Protein AF-A0A9X6WHK9-F1 (afdb_monomer)

Solvent-accessible surface area (backbone atoms only — not comparable to full-atom values): 9743 Å² total; per-residue (Å²): 131,85,83,79,56,50,77,49,60,66,38,59,29,36,37,45,90,93,42,80,45,78,34,55,33,37,42,35,34,72,61,50,23,39,39,30,20,45,96,88,40,83,74,48,74,48,83,38,45,28,77,47,80,41,84,44,79,76,55,96,83,41,46,27,40,38,40,43,41,81,56,92,85,54,61,39,36,30,39,38,50,74,78,74,65,45,89,60,60,63,71,42,54,28,28,43,56,89,70,52,51,45,56,54,47,17,53,32,35,32,75,41,71,75,50,30,60,53,56,48,66,74,38,51,87,82,52,45,27,37,25,72,39,54,50,90,27,40,37,31,34,32,36,45,99,90,47,73,49,78,43,53,36,80,48,44,40,40,64,67,55,32,48,49,53,3,46,52,50,30,56,51,52,62,60,74,77,107

Sequence (178 aa):
MKQTYWEITDFTHGECDGGYIYADACKIYAGVGAMFYQNGNLIQFVEAKIESVNLIDLGNDRYHYYLKTSNSSNSIYLKKCEEVTKEIKKGVNVILRDEDVAWKLTAACSEVDDLFERFYKEIESDHMWTVLENIESRILHIEKNGIRKYIKCTDAMTVEEIQGHGRELRLRKEKNNK

Radius of gyration: 22.13 Å; Cα contacts (8 Å, |Δi|>4): 341; chains: 1; bounding box: 42×51×52 Å

Organism: Bacillus thuringiensis (NCBI:txid1428)

Mean predicted aligned error: 11.77 Å

pLDDT: mean 84.41, std 10.13, range [41.78, 96.56]

Nearest PDB structures (foldseek):
  3gyp-assembly1_A  TM=3.213E-01  e=5.889E-02  Saccharomyces cerevisiae
  6thl-assembly1_A  TM=4.737E-01  e=1.017E+00  Saccharomyces cerevisiae
  2dnu-assembly1_A  TM=7.848E-01  e=4.738E+00  Homo sapiens
  7ea3-assembly1_N  TM=3.801E-01  e=2.259E+00  Saccharomyces cerevisiae S288C
  3pr6-assembly1_A  TM=3.117E-01  e=5.621E+00  Saccharomyces cerevisiae

Secondary structure (DSSP, 8-state):
-----EEE-SEEEEEETTEEE--SEEEEETTTEEEEEETTEEEEEEE--EEEEEEEE-STT-EEEEEEESSTT--EEEEEPP-----PPTT-EEEEGGGSHHHHHHHHHHH-HHHHHHHHHHHHHHHEEEEEEEETTTEEEEEETTEEEEEEGGGEEEHHHHHHHHHHHHHHHHHHT-

Foldseek 3Di:
DPQDWDKDQQFQWKDKPNDTGGARIWTGGAQFFIFGHHPRDTPDTDGFNFHDWDWDDPDPQWIWTWGDGPDPRIIMITTGHRQDFADDDAFFKKFFVVVCLLVVLLQLLQPDPVSNVVSCVVCVLPGIWGFHDQDPSFWTFTDHPNDTDIDGPVRIDGPVVSNVSSNVNNVVVVVVVD

Structure (mmCIF, N/CA/C/O backbone):
data_AF-A0A9X6WHK9-F1
#
_entry.id   AF-A0A9X6WHK9-F1
#
loop_
_atom_site.group_PDB
_atom_site.id
_atom_site.type_symbol
_atom_site.label_atom_id
_atom_site.label_alt_id
_atom_site.label_comp_id
_atom_site.label_asym_id
_atom_site.label_entity_id
_atom_site.label_seq_id
_atom_site.pdbx_PDB_ins_code
_atom_site.Cartn_x
_atom_site.Cartn_y
_atom_site.Cartn_z
_atom_site.occupancy
_atom_site.B_iso_or_equiv
_atom_site.auth_seq_id
_atom_site.auth_comp_id
_atom_site.auth_asym_id
_atom_site.auth_atom_id
_atom_site.pdbx_PDB_model_num
ATOM 1 N N . MET A 1 1 ? 1.695 -21.649 -30.478 1.00 41.78 1 MET A N 1
ATOM 2 C CA . MET A 1 1 ? 2.756 -21.306 -29.503 1.00 41.78 1 MET A CA 1
ATOM 3 C C . MET A 1 1 ? 2.155 -20.352 -28.484 1.00 41.78 1 MET A C 1
ATOM 5 O O . MET A 1 1 ? 1.537 -19.387 -28.911 1.00 41.78 1 MET A O 1
ATOM 9 N N . LYS A 1 2 ? 2.255 -20.626 -27.176 1.00 48.31 2 LYS A N 1
ATOM 10 C CA . LYS A 1 2 ? 1.868 -19.639 -26.153 1.00 48.31 2 LYS A CA 1
ATOM 11 C C . LYS A 1 2 ? 2.871 -18.490 -26.248 1.00 48.31 2 LYS A C 1
ATOM 13 O O . LYS A 1 2 ? 4.055 -18.732 -26.048 1.00 48.31 2 LYS A O 1
ATOM 18 N N . GLN A 1 3 ? 2.427 -17.290 -26.612 1.00 52.78 3 GLN A N 1
ATOM 19 C CA . GLN A 1 3 ? 3.275 -16.107 -26.489 1.00 52.78 3 GLN A CA 1
ATOM 20 C C . GLN A 1 3 ? 3.555 -15.899 -25.001 1.00 52.78 3 GLN A C 1
ATOM 22 O O . GLN A 1 3 ? 2.669 -15.525 -24.239 1.00 52.78 3 GLN A O 1
ATOM 27 N N . THR A 1 4 ? 4.773 -16.220 -24.579 1.00 75.25 4 THR A N 1
ATOM 28 C CA . THR A 1 4 ? 5.306 -15.847 -23.271 1.00 75.25 4 THR A CA 1
ATOM 29 C C . THR A 1 4 ? 5.702 -14.383 -23.344 1.00 75.25 4 THR A C 1
ATOM 31 O O . THR A 1 4 ? 6.711 -14.040 -23.955 1.00 75.25 4 THR A O 1
ATOM 34 N N . TYR A 1 5 ? 4.863 -13.531 -22.769 1.00 86.50 5 TYR A N 1
ATOM 35 C CA . TYR A 1 5 ? 5.159 -12.128 -22.521 1.00 86.50 5 TYR A CA 1
ATOM 36 C C . TYR A 1 5 ? 5.350 -11.929 -21.012 1.00 86.50 5 TYR A C 1
ATOM 38 O O . TYR A 1 5 ? 4.819 -12.708 -20.216 1.00 86.50 5 TYR A O 1
ATOM 46 N N . TRP A 1 6 ? 6.106 -10.906 -20.614 1.00 90.69 6 TRP A N 1
ATOM 47 C CA . TRP A 1 6 ? 6.111 -10.446 -19.222 1.00 90.69 6 TRP A CA 1
ATOM 48 C C . TRP A 1 6 ? 4.992 -9.428 -19.030 1.00 90.69 6 TRP A C 1
ATOM 50 O O . TRP A 1 6 ? 4.817 -8.546 -19.868 1.00 90.69 6 TRP A O 1
ATOM 60 N N . GLU A 1 7 ? 4.239 -9.549 -17.941 1.00 91.56 7 GLU A N 1
ATOM 61 C CA . GLU A 1 7 ? 3.187 -8.605 -17.564 1.00 91.56 7 GLU A CA 1
ATOM 62 C C . GLU A 1 7 ? 3.590 -7.898 -16.278 1.00 91.56 7 GLU A C 1
ATOM 64 O O . GLU A 1 7 ? 3.914 -8.556 -15.290 1.00 91.56 7 GLU A O 1
ATOM 69 N N . ILE A 1 8 ? 3.588 -6.568 -16.302 1.00 88.38 8 ILE A N 1
ATOM 70 C CA . ILE A 1 8 ? 3.901 -5.726 -15.147 1.00 88.38 8 ILE A CA 1
ATOM 71 C C . ILE A 1 8 ? 2.705 -4.816 -14.908 1.00 88.38 8 ILE A C 1
ATOM 73 O O . ILE A 1 8 ? 2.248 -4.144 -15.830 1.00 88.38 8 ILE A O 1
ATOM 77 N N . THR A 1 9 ? 2.202 -4.808 -13.677 1.00 88.19 9 THR A N 1
ATOM 78 C CA . THR A 1 9 ? 1.008 -4.044 -13.268 1.00 88.19 9 THR A CA 1
ATOM 79 C C . THR A 1 9 ? 1.246 -3.210 -12.010 1.00 88.19 9 THR A C 1
ATOM 81 O O . THR A 1 9 ? 0.363 -2.496 -11.555 1.00 88.19 9 THR A O 1
ATOM 84 N N . ASP A 1 10 ? 2.424 -3.317 -11.401 1.00 85.44 10 ASP A N 1
ATOM 85 C CA . ASP A 1 10 ? 2.810 -2.640 -10.164 1.00 85.44 10 ASP A CA 1
ATOM 86 C C . ASP A 1 10 ? 3.768 -1.474 -10.447 1.00 85.44 10 ASP A C 1
ATOM 88 O O . ASP A 1 10 ? 4.821 -1.334 -9.827 1.00 85.44 10 ASP A O 1
ATOM 92 N N . PHE A 1 11 ? 3.404 -0.618 -11.402 1.00 88.19 11 PHE A N 1
ATOM 93 C CA . PHE A 1 11 ? 4.177 0.556 -11.800 1.00 88.19 11 PHE A CA 1
ATOM 94 C C . PHE A 1 11 ? 3.278 1.793 -11.905 1.00 88.19 11 PHE A C 1
ATOM 96 O O . PHE A 1 11 ? 2.078 1.686 -12.132 1.00 88.19 11 PHE A O 1
ATOM 103 N N . THR A 1 12 ? 3.861 2.977 -11.725 1.00 86.75 12 THR A N 1
ATOM 104 C CA . THR A 1 12 ? 3.135 4.257 -11.830 1.00 86.75 12 THR A CA 1
ATOM 105 C C . THR A 1 12 ? 3.122 4.804 -13.254 1.00 86.75 12 THR A C 1
ATOM 107 O O . THR A 1 12 ? 2.133 5.389 -13.684 1.00 86.75 12 THR A O 1
ATOM 110 N N . HIS A 1 13 ? 4.237 4.658 -13.972 1.00 90.50 13 HIS A N 1
ATOM 111 C CA . HIS A 1 13 ? 4.388 5.039 -15.374 1.00 90.50 13 HIS A CA 1
ATOM 112 C C . HIS A 1 13 ? 5.623 4.375 -15.990 1.00 90.50 13 HIS A C 1
ATOM 114 O O . HIS A 1 13 ? 6.563 3.996 -15.284 1.00 90.50 13 HIS A O 1
ATOM 120 N N . GLY A 1 14 ? 5.617 4.247 -17.314 1.00 90.44 14 GLY A N 1
ATOM 121 C CA . GLY A 1 14 ? 6.811 4.010 -18.113 1.00 90.44 14 GLY A CA 1
ATOM 122 C C . GLY A 1 14 ? 7.528 5.314 -18.456 1.00 90.44 14 GLY A C 1
ATOM 123 O O . GLY A 1 14 ? 6.889 6.352 -18.594 1.00 90.44 14 GLY A O 1
ATOM 124 N N . GLU A 1 15 ? 8.842 5.261 -18.614 1.00 89.81 15 GLU A N 1
ATOM 125 C CA . GLU A 1 15 ? 9.684 6.341 -19.120 1.00 89.81 15 GLU A CA 1
ATOM 126 C C . GLU A 1 15 ? 10.472 5.821 -20.326 1.00 89.81 15 GLU A C 1
ATOM 128 O O . GLU A 1 15 ? 11.125 4.776 -20.246 1.00 89.81 15 GLU A O 1
ATOM 133 N N . CYS A 1 16 ? 10.375 6.528 -21.450 1.00 87.38 16 CYS A N 1
ATOM 134 C CA . CYS A 1 16 ? 11.082 6.220 -22.692 1.00 87.38 16 CYS A CA 1
ATOM 135 C C . CYS A 1 16 ? 11.397 7.532 -23.415 1.00 87.38 16 CYS A C 1
ATOM 137 O O . CYS A 1 16 ? 10.505 8.363 -23.585 1.00 87.38 16 CYS A O 1
ATOM 139 N N . ASP A 1 17 ? 12.650 7.727 -23.832 1.00 80.69 17 ASP A N 1
ATOM 140 C CA . ASP A 1 17 ? 13.116 8.894 -24.604 1.00 80.69 17 ASP A CA 1
ATOM 141 C C . ASP A 1 17 ? 12.722 10.266 -24.003 1.00 80.69 17 ASP A C 1
ATOM 143 O O . ASP A 1 17 ? 12.443 11.227 -24.717 1.00 80.69 17 ASP A O 1
ATOM 147 N N . GLY A 1 18 ? 12.681 10.363 -22.667 1.00 77.44 18 GLY A N 1
ATOM 148 C CA . GLY A 1 18 ? 12.291 11.575 -21.929 1.00 77.44 18 GLY A CA 1
ATOM 149 C C . GLY A 1 18 ? 10.778 11.823 -21.830 1.00 77.44 18 GLY A C 1
ATOM 150 O O . GLY A 1 18 ? 10.364 12.833 -21.260 1.00 77.44 18 GLY A O 1
ATOM 151 N N . GLY A 1 19 ? 9.949 10.923 -22.364 1.00 84.81 19 GLY A N 1
ATOM 152 C CA . GLY A 1 19 ? 8.493 10.937 -22.230 1.00 84.81 19 GLY A CA 1
ATOM 153 C C . GLY A 1 19 ? 7.986 9.980 -21.148 1.00 84.81 19 GLY A C 1
ATOM 154 O O . GLY A 1 19 ? 8.578 8.928 -20.910 1.00 84.81 19 GLY A O 1
ATOM 155 N N . TYR A 1 20 ? 6.853 10.332 -20.531 1.00 91.69 20 TYR A N 1
ATOM 156 C CA . TYR A 1 20 ? 6.164 9.514 -19.528 1.00 91.69 20 TYR A CA 1
ATOM 157 C C . TYR A 1 20 ? 4.906 8.856 -20.108 1.00 91.69 20 TYR A C 1
ATOM 159 O O . TYR A 1 20 ? 4.118 9.508 -20.792 1.00 91.69 20 TYR A O 1
ATOM 167 N N . ILE A 1 21 ? 4.696 7.579 -19.788 1.00 92.44 21 ILE A N 1
ATOM 168 C CA . ILE A 1 21 ? 3.573 6.754 -20.246 1.00 92.44 21 ILE A CA 1
ATOM 169 C C . ILE A 1 21 ? 2.816 6.236 -19.020 1.00 92.44 21 ILE A C 1
ATOM 171 O O . ILE A 1 21 ? 3.258 5.294 -18.364 1.00 92.44 21 ILE A O 1
ATOM 175 N N . TYR A 1 22 ? 1.679 6.842 -18.691 1.00 91.88 22 TYR A N 1
ATOM 176 C CA . TYR A 1 22 ? 0.836 6.406 -17.572 1.00 91.88 22 TYR A CA 1
ATOM 177 C C . TYR A 1 22 ? -0.095 5.278 -18.024 1.00 91.88 22 TYR A C 1
ATOM 179 O O . TYR A 1 22 ? -0.831 5.454 -18.991 1.00 91.88 22 TYR A O 1
ATOM 187 N N . ALA A 1 23 ? -0.020 4.125 -17.359 1.00 92.69 23 ALA A N 1
ATOM 188 C CA . ALA A 1 23 ? -0.729 2.900 -17.722 1.00 92.69 23 ALA A CA 1
ATOM 189 C C . ALA A 1 23 ? -0.942 2.012 -16.485 1.00 92.69 23 ALA A C 1
ATOM 191 O O . ALA A 1 23 ? -0.128 2.047 -15.566 1.00 92.69 23 ALA A O 1
ATOM 192 N N . ASP A 1 24 ? -1.975 1.165 -16.503 1.00 89.19 24 ASP A N 1
ATOM 193 C CA . ASP A 1 24 ? -2.251 0.188 -15.433 1.00 89.19 24 ASP A CA 1
ATOM 194 C C . ASP A 1 24 ? -1.532 -1.151 -15.668 1.00 89.19 24 ASP A C 1
ATOM 196 O O . ASP A 1 24 ? -1.316 -1.934 -14.743 1.00 89.19 24 ASP A O 1
ATOM 200 N N . ALA A 1 25 ? -1.193 -1.450 -16.926 1.00 91.88 25 ALA A N 1
ATOM 201 C CA . ALA A 1 25 ? -0.516 -2.682 -17.307 1.00 91.88 25 ALA A CA 1
ATOM 202 C C . ALA A 1 25 ? 0.474 -2.448 -18.453 1.00 91.88 25 ALA A C 1
ATOM 204 O O . ALA A 1 25 ? 0.202 -1.706 -19.399 1.00 91.88 25 ALA A O 1
ATOM 205 N N . CYS A 1 26 ? 1.612 -3.131 -18.398 1.00 94.25 26 CYS A N 1
ATOM 206 C CA . CYS A 1 26 ? 2.608 -3.174 -19.459 1.00 94.25 26 CYS A CA 1
ATOM 207 C C . CYS A 1 26 ? 2.887 -4.632 -19.835 1.00 94.25 26 CYS A C 1
ATOM 209 O O . CYS A 1 26 ? 3.289 -5.435 -18.991 1.00 94.25 26 CYS A O 1
ATOM 211 N N . LYS A 1 27 ? 2.661 -4.980 -21.107 1.00 94.56 27 LYS A N 1
ATOM 212 C CA . LYS A 1 27 ? 2.958 -6.301 -21.674 1.00 94.56 27 LYS A CA 1
ATOM 213 C C . LYS A 1 27 ? 4.204 -6.224 -22.534 1.00 94.56 27 LYS A C 1
ATOM 215 O O . LYS A 1 27 ? 4.255 -5.464 -23.497 1.00 94.56 27 LYS A O 1
ATOM 220 N N . ILE A 1 28 ? 5.193 -7.037 -22.204 1.00 93.62 28 ILE A N 1
ATOM 221 C CA . ILE A 1 28 ? 6.529 -6.971 -22.782 1.00 93.62 28 ILE A CA 1
ATOM 222 C C . ILE A 1 28 ? 6.791 -8.245 -23.570 1.00 93.62 28 ILE A C 1
ATOM 224 O O . ILE A 1 28 ? 6.796 -9.347 -23.019 1.00 93.62 28 ILE A O 1
ATOM 228 N N . TYR A 1 29 ? 7.046 -8.083 -24.862 1.00 91.38 29 TYR A N 1
ATOM 229 C CA . TYR A 1 29 ? 7.317 -9.170 -25.789 1.00 91.38 29 TYR A CA 1
ATOM 230 C C . TYR A 1 29 ? 8.800 -9.161 -26.151 1.00 91.38 29 TYR A C 1
ATOM 232 O O . TYR A 1 29 ? 9.297 -8.216 -26.771 1.00 91.38 29 TYR A O 1
ATOM 240 N N . ALA A 1 30 ? 9.502 -10.228 -25.764 1.00 87.81 30 ALA A N 1
ATOM 241 C CA . ALA A 1 30 ? 10.919 -10.397 -26.061 1.00 87.81 30 ALA A CA 1
ATOM 242 C C . ALA A 1 30 ? 11.185 -10.243 -27.566 1.00 87.81 30 ALA A C 1
ATOM 244 O O . ALA A 1 30 ? 10.514 -10.851 -28.400 1.00 87.81 30 ALA A O 1
ATOM 245 N N . GLY A 1 31 ? 12.164 -9.408 -27.907 1.00 88.19 31 GLY A N 1
ATOM 246 C CA . GLY A 1 31 ? 12.552 -9.109 -29.281 1.00 88.19 31 GLY A CA 1
ATOM 247 C C . GLY A 1 31 ? 11.603 -8.202 -30.074 1.00 88.19 31 GLY A C 1
ATOM 248 O O . GLY A 1 31 ? 11.940 -7.888 -31.211 1.00 88.19 31 GLY A O 1
ATOM 249 N N . VAL A 1 32 ? 10.468 -7.777 -29.505 1.00 89.44 32 VAL A N 1
ATOM 250 C CA . VAL A 1 32 ? 9.430 -7.000 -30.212 1.00 89.44 32 VAL A CA 1
ATOM 251 C C . VAL A 1 32 ? 9.221 -5.619 -29.593 1.00 89.44 32 VAL A C 1
ATOM 253 O O . VAL A 1 32 ? 9.328 -4.613 -30.291 1.00 89.44 32 VAL A O 1
ATOM 256 N N . GLY A 1 33 ? 8.906 -5.545 -28.298 1.00 90.94 33 GLY A N 1
ATOM 257 C CA . GLY A 1 33 ? 8.626 -4.264 -27.649 1.00 90.94 33 GLY A CA 1
ATOM 258 C C . GLY A 1 33 ? 7.701 -4.361 -26.443 1.00 90.94 33 GLY A C 1
ATOM 259 O O . GLY A 1 33 ? 7.401 -5.452 -25.951 1.00 90.94 33 GLY A O 1
ATOM 260 N N . ALA A 1 34 ? 7.249 -3.201 -25.972 1.00 92.75 34 ALA A N 1
ATOM 261 C CA . ALA A 1 34 ? 6.376 -3.053 -24.811 1.00 92.75 34 ALA A CA 1
ATOM 262 C C . ALA A 1 34 ? 5.044 -2.397 -25.201 1.00 92.75 34 ALA A C 1
ATOM 264 O O . ALA A 1 34 ? 5.013 -1.371 -25.879 1.00 92.75 34 ALA A O 1
ATOM 265 N N . MET A 1 35 ? 3.937 -2.995 -24.772 1.00 95.31 35 MET A N 1
ATOM 266 C CA . MET A 1 35 ? 2.572 -2.521 -24.991 1.00 95.31 35 MET A CA 1
ATOM 267 C C . MET A 1 35 ? 1.976 -2.039 -23.671 1.00 95.31 35 MET A C 1
ATOM 269 O O . MET A 1 35 ? 1.864 -2.816 -22.724 1.00 95.31 35 MET A O 1
ATOM 273 N N . PHE A 1 36 ? 1.567 -0.778 -23.624 1.00 95.50 36 PHE A N 1
ATOM 274 C CA . PHE A 1 36 ? 0.999 -0.124 -22.450 1.00 95.50 36 PHE A CA 1
ATOM 275 C C . PHE A 1 36 ? -0.521 -0.066 -22.556 1.00 95.50 36 PHE A C 1
ATOM 277 O O . PHE A 1 36 ? -1.061 0.348 -23.586 1.00 95.50 36 PHE A O 1
ATOM 284 N N . TYR A 1 37 ? -1.205 -0.457 -21.484 1.00 94.44 37 TYR A N 1
ATOM 285 C CA . TYR A 1 37 ? -2.658 -0.531 -21.415 1.00 94.44 37 TYR A CA 1
ATOM 286 C C . TYR A 1 37 ? -3.210 0.288 -20.249 1.00 94.44 37 TYR A C 1
ATOM 288 O O . TYR A 1 37 ? -2.688 0.227 -19.138 1.00 94.44 37 TYR A O 1
ATOM 296 N N . GLN A 1 38 ? -4.323 0.978 -20.488 1.00 93.25 38 GLN A N 1
ATOM 297 C CA . GLN A 1 38 ? -5.116 1.662 -19.465 1.00 93.25 38 GLN A CA 1
ATOM 298 C C . GLN A 1 38 ? -6.553 1.152 -19.550 1.00 93.25 38 GLN A C 1
ATOM 300 O O . GLN A 1 38 ? -7.150 1.168 -20.632 1.00 93.25 38 GLN A O 1
ATOM 305 N N . ASN A 1 39 ? -7.120 0.683 -18.434 1.00 90.06 39 ASN A N 1
ATOM 306 C CA . ASN A 1 39 ? -8.477 0.118 -18.392 1.00 90.06 39 ASN A CA 1
ATOM 307 C C . ASN A 1 39 ? -8.737 -0.937 -19.495 1.00 90.06 39 ASN A C 1
ATOM 309 O O . ASN A 1 39 ? -9.797 -0.960 -20.119 1.00 90.06 39 ASN A O 1
ATOM 313 N N . GLY A 1 40 ? -7.735 -1.773 -19.792 1.00 87.88 40 GLY A N 1
ATOM 314 C CA . GLY A 1 40 ? -7.810 -2.826 -20.814 1.00 87.88 40 GLY A CA 1
ATOM 315 C C . GLY A 1 40 ? -7.602 -2.378 -22.269 1.00 87.88 40 GLY A C 1
ATOM 316 O O . GLY A 1 40 ? -7.516 -3.236 -23.145 1.00 87.88 40 GLY A O 1
ATOM 317 N N . ASN A 1 41 ? -7.462 -1.078 -22.548 1.00 93.81 41 ASN A N 1
ATOM 318 C CA . ASN A 1 41 ? -7.223 -0.556 -23.899 1.00 93.81 41 ASN A CA 1
ATOM 319 C C . ASN A 1 41 ? -5.738 -0.290 -24.140 1.00 93.81 41 ASN A C 1
ATOM 321 O O . ASN A 1 41 ? -5.075 0.270 -23.270 1.00 93.81 41 ASN A O 1
ATOM 325 N N . LEU A 1 42 ? -5.225 -0.652 -25.321 1.00 95.50 42 LEU A N 1
ATOM 326 C CA . LEU A 1 42 ? -3.858 -0.317 -25.731 1.00 95.50 42 LEU A CA 1
ATOM 327 C C . LEU A 1 42 ? -3.760 1.197 -25.946 1.00 95.50 42 LEU A C 1
ATOM 329 O O . LEU A 1 42 ? -4.435 1.732 -26.823 1.00 95.50 42 LEU A O 1
ATOM 333 N N . ILE A 1 43 ? -2.909 1.865 -25.171 1.00 95.75 43 ILE A N 1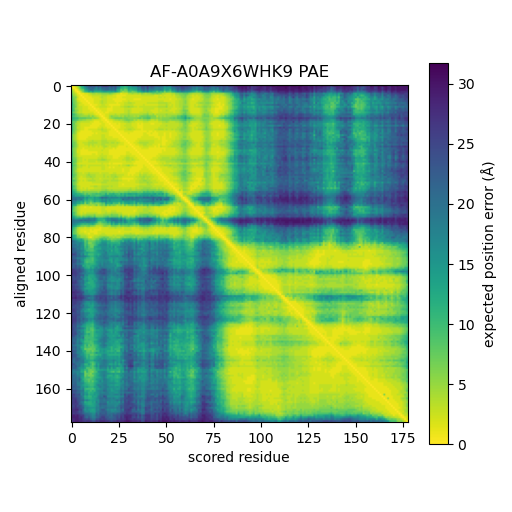
ATOM 334 C CA . ILE A 1 43 ? -2.688 3.312 -25.284 1.00 95.75 43 ILE A CA 1
ATOM 335 C C . ILE A 1 43 ? -1.391 3.649 -26.018 1.00 95.75 43 ILE A C 1
ATOM 337 O O . ILE A 1 43 ? -1.322 4.669 -26.697 1.00 95.75 43 ILE A O 1
ATOM 341 N N . GLN A 1 44 ? -0.370 2.794 -25.912 1.00 94.25 44 GLN A N 1
ATOM 342 C CA . GLN A 1 44 ? 0.915 3.020 -26.562 1.00 94.25 44 GLN A CA 1
ATOM 343 C C . GLN A 1 44 ? 1.654 1.707 -26.796 1.00 94.25 44 GLN A C 1
ATOM 345 O O . GLN A 1 44 ? 1.648 0.809 -25.954 1.00 94.25 44 GLN A O 1
ATOM 350 N N . PHE A 1 45 ? 2.328 1.616 -27.938 1.00 93.75 45 PHE A N 1
ATOM 351 C CA . PHE A 1 45 ? 3.282 0.558 -28.237 1.00 93.75 45 PHE A CA 1
ATOM 352 C C . PHE A 1 45 ? 4.659 1.182 -28.454 1.00 93.75 45 PHE A C 1
ATOM 354 O O . PHE A 1 45 ? 4.804 2.106 -29.252 1.00 93.75 45 PHE A O 1
ATOM 361 N N . VAL A 1 46 ? 5.653 0.682 -27.725 1.00 91.06 46 VAL A N 1
ATOM 362 C CA . VAL A 1 46 ? 7.059 1.050 -27.879 1.00 91.06 46 VAL A CA 1
ATOM 363 C C . VAL A 1 46 ? 7.769 -0.118 -28.547 1.00 91.06 46 VAL A C 1
ATOM 365 O O . VAL A 1 46 ? 7.985 -1.162 -27.926 1.00 91.06 46 VAL A O 1
ATOM 368 N N . GLU A 1 47 ? 8.107 0.054 -29.822 1.00 90.69 47 GLU A N 1
ATOM 369 C CA . GLU A 1 47 ? 8.855 -0.939 -30.587 1.00 90.69 47 GLU A CA 1
ATOM 370 C C . GLU A 1 47 ? 10.327 -0.918 -30.167 1.00 90.69 47 GLU A C 1
ATOM 372 O O . GLU A 1 47 ? 11.027 0.084 -30.321 1.00 90.69 47 GLU A O 1
ATOM 377 N N . ALA A 1 48 ? 10.794 -2.027 -29.599 1.00 88.12 48 ALA A N 1
ATOM 378 C CA . ALA A 1 48 ? 12.164 -2.171 -29.135 1.00 88.12 48 ALA A CA 1
ATOM 379 C C . ALA A 1 48 ? 12.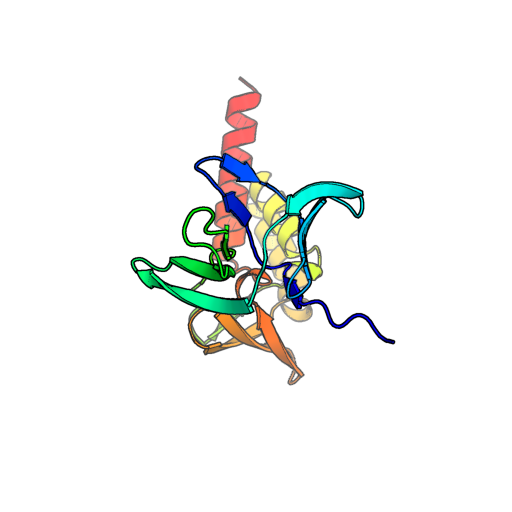537 -3.649 -29.029 1.00 88.12 48 ALA A C 1
ATOM 381 O O . ALA A 1 48 ? 11.776 -4.475 -28.523 1.00 88.12 48 ALA A O 1
ATOM 382 N N . LYS A 1 49 ? 13.759 -3.998 -29.431 1.00 89.81 49 LYS A N 1
ATOM 383 C CA . LYS A 1 49 ? 14.268 -5.364 -29.290 1.00 89.81 49 LYS A CA 1
ATOM 384 C C . LYS A 1 49 ? 14.667 -5.635 -27.834 1.00 89.81 49 LYS A C 1
ATOM 386 O O . LYS A 1 49 ? 15.833 -5.512 -27.466 1.00 89.81 49 LYS A O 1
ATOM 391 N N . ILE A 1 50 ? 13.672 -5.957 -27.008 1.00 88.81 50 ILE A N 1
ATOM 392 C CA . ILE A 1 50 ? 13.834 -6.205 -25.570 1.00 88.81 50 ILE A CA 1
ATOM 393 C C . ILE A 1 50 ? 14.442 -7.591 -25.349 1.00 88.81 50 ILE A C 1
ATOM 395 O O . ILE A 1 50 ? 13.897 -8.596 -25.805 1.00 88.81 50 ILE A O 1
ATOM 399 N N . GLU A 1 51 ? 15.565 -7.638 -24.643 1.00 88.94 51 GLU A N 1
ATOM 400 C CA . GLU A 1 51 ? 16.297 -8.860 -24.305 1.00 88.94 51 GLU A CA 1
ATOM 401 C C . GLU A 1 51 ? 15.865 -9.421 -22.951 1.00 88.94 51 GLU A C 1
ATOM 403 O O . GLU A 1 51 ? 15.679 -10.628 -22.806 1.00 88.94 51 GLU A O 1
ATOM 408 N N . SER A 1 52 ? 15.710 -8.548 -21.954 1.00 87.38 52 SER A N 1
ATOM 409 C CA . SER A 1 52 ? 15.321 -8.940 -20.603 1.00 87.38 52 SER A CA 1
ATOM 410 C C . SER A 1 52 ? 14.639 -7.808 -19.843 1.00 87.38 52 SER A C 1
ATOM 412 O O . SER A 1 52 ? 14.784 -6.630 -20.172 1.00 87.38 52 SER A O 1
ATOM 414 N N . VAL A 1 53 ? 13.911 -8.186 -18.795 1.00 88.75 53 VAL A N 1
ATOM 415 C CA . VAL A 1 53 ? 13.352 -7.281 -17.790 1.00 88.75 53 VAL A CA 1
ATOM 416 C C . VAL A 1 53 ? 14.152 -7.477 -16.509 1.00 88.75 53 VAL A C 1
ATOM 418 O O . VAL A 1 53 ? 14.239 -8.596 -16.009 1.00 88.75 53 VAL A O 1
ATOM 421 N N . ASN A 1 54 ? 14.735 -6.406 -15.980 1.00 87.94 54 ASN A N 1
ATOM 422 C CA . ASN A 1 54 ? 15.540 -6.445 -14.761 1.00 87.94 54 ASN A CA 1
ATOM 423 C C . ASN A 1 54 ? 14.945 -5.486 -13.734 1.00 87.94 54 ASN A C 1
ATOM 425 O O . ASN A 1 54 ? 14.558 -4.378 -14.089 1.00 87.94 54 ASN A O 1
ATOM 429 N N . LEU A 1 55 ? 14.900 -5.883 -12.466 1.00 85.31 55 LEU A N 1
ATOM 430 C CA . LEU A 1 55 ? 14.605 -4.952 -11.383 1.00 85.31 55 LEU A CA 1
ATOM 431 C C . LEU A 1 55 ? 15.912 -4.267 -10.979 1.00 85.31 55 LEU A C 1
ATOM 433 O O . LEU A 1 55 ? 16.887 -4.952 -10.667 1.00 85.31 55 LEU A O 1
ATOM 437 N N . ILE A 1 56 ? 15.939 -2.939 -11.008 1.00 85.19 56 ILE A N 1
ATOM 438 C CA . ILE A 1 56 ? 17.094 -2.144 -10.587 1.00 85.19 56 ILE A CA 1
ATOM 439 C C . ILE A 1 56 ? 16.698 -1.199 -9.454 1.00 85.19 56 ILE A C 1
ATOM 441 O O . ILE A 1 56 ? 15.602 -0.635 -9.453 1.00 85.19 56 ILE A O 1
ATOM 445 N N . ASP A 1 57 ? 17.602 -1.048 -8.491 1.00 78.31 57 ASP A N 1
ATOM 446 C CA . ASP A 1 57 ? 17.512 -0.061 -7.4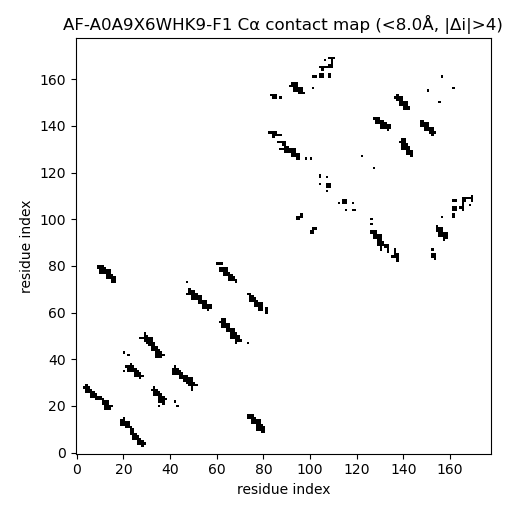19 1.00 78.31 57 ASP A CA 1
ATOM 447 C C . ASP A 1 57 ? 18.275 1.197 -7.853 1.00 78.31 57 ASP A C 1
ATOM 449 O O . ASP A 1 57 ? 19.466 1.129 -8.166 1.00 78.31 57 ASP A O 1
ATOM 453 N N . LEU A 1 58 ? 17.577 2.332 -7.934 1.00 70.81 58 LEU A N 1
ATOM 454 C CA . LEU A 1 58 ? 18.168 3.630 -8.278 1.00 70.81 58 LEU A CA 1
ATOM 455 C C . LEU A 1 58 ? 18.500 4.482 -7.036 1.00 70.81 58 LEU A C 1
ATOM 457 O O . LEU A 1 58 ? 18.860 5.652 -7.177 1.00 70.81 58 LEU A O 1
ATOM 461 N N . GLY A 1 59 ? 18.411 3.912 -5.830 1.00 65.56 59 GLY A N 1
ATOM 462 C CA . GLY A 1 59 ? 18.565 4.611 -4.555 1.00 65.56 59 GLY A CA 1
ATOM 463 C C . GLY A 1 59 ? 17.313 5.399 -4.147 1.00 65.56 59 GLY A C 1
ATOM 464 O O . GLY A 1 59 ? 16.352 5.514 -4.910 1.00 65.56 59 GLY A O 1
ATOM 465 N N . ASN A 1 60 ? 17.322 5.946 -2.922 1.00 55.41 60 ASN A N 1
ATOM 466 C CA . ASN A 1 60 ? 16.198 6.676 -2.303 1.00 55.41 60 ASN A CA 1
ATOM 467 C C . ASN A 1 60 ? 14.831 5.999 -2.546 1.00 55.41 60 ASN A C 1
ATOM 469 O O . ASN A 1 60 ? 13.890 6.650 -3.004 1.00 55.41 60 ASN A O 1
ATOM 473 N N . ASP A 1 61 ? 14.757 4.688 -2.302 1.00 54.16 61 ASP A N 1
ATOM 474 C CA . ASP A 1 61 ? 13.533 3.874 -2.356 1.00 54.16 61 ASP A CA 1
ATOM 475 C C . ASP A 1 61 ? 12.852 3.764 -3.737 1.00 54.16 61 ASP A C 1
ATOM 477 O O . ASP A 1 61 ? 11.678 3.400 -3.845 1.00 54.16 61 ASP A O 1
ATOM 481 N N . ARG A 1 62 ? 13.580 4.032 -4.832 1.00 62.28 62 ARG A N 1
ATOM 482 C CA . ARG A 1 62 ? 13.042 3.943 -6.200 1.00 62.28 62 ARG A CA 1
ATOM 483 C C . ARG A 1 62 ? 13.485 2.665 -6.897 1.00 62.28 62 ARG A C 1
ATOM 485 O O . ARG A 1 62 ? 14.536 2.612 -7.534 1.00 62.28 62 ARG A O 1
ATOM 492 N N . TYR A 1 63 ? 12.619 1.659 -6.859 1.00 69.25 63 TYR A N 1
ATOM 493 C CA . TYR A 1 63 ? 12.746 0.486 -7.718 1.00 69.25 63 TYR A CA 1
ATOM 494 C C . TYR A 1 63 ? 12.184 0.773 -9.111 1.00 69.25 63 TYR A C 1
ATOM 496 O O . TYR A 1 63 ? 11.091 1.324 -9.260 1.00 69.25 63 TYR A O 1
ATOM 504 N N . HIS A 1 64 ? 12.925 0.390 -10.146 1.00 82.69 64 HIS A N 1
ATOM 505 C CA . HIS A 1 64 ? 12.480 0.485 -11.532 1.00 82.69 64 HIS A CA 1
ATOM 506 C C . HIS A 1 64 ? 12.596 -0.883 -12.202 1.00 82.69 64 HIS A C 1
ATOM 508 O O . HIS A 1 64 ? 13.577 -1.602 -12.009 1.00 82.69 64 HIS A O 1
ATOM 514 N N . TYR A 1 65 ? 11.623 -1.228 -13.040 1.00 89.19 65 TYR A N 1
ATOM 515 C CA . TYR A 1 65 ? 11.838 -2.260 -14.045 1.00 89.19 65 TYR A CA 1
ATOM 516 C C . TYR A 1 65 ? 12.603 -1.633 -15.205 1.00 89.19 65 TYR A C 1
ATOM 518 O O . TYR A 1 65 ? 12.117 -0.708 -15.847 1.00 89.19 65 TYR A O 1
ATOM 526 N N . TYR A 1 66 ? 13.802 -2.128 -15.471 1.00 89.94 66 TYR A N 1
ATOM 527 C CA . TYR A 1 66 ? 14.604 -1.766 -16.626 1.00 89.94 66 TYR A CA 1
ATOM 528 C C . TYR A 1 66 ? 14.472 -2.833 -17.709 1.00 89.94 66 TYR A C 1
ATOM 530 O O . TYR A 1 66 ? 14.864 -3.991 -17.523 1.00 89.94 66 TYR A O 1
ATOM 538 N N . LEU A 1 67 ? 13.927 -2.434 -18.853 1.00 89.94 67 LEU A N 1
ATOM 539 C CA . LEU A 1 67 ? 13.798 -3.283 -20.030 1.00 89.94 67 LEU A CA 1
ATOM 540 C C . LEU A 1 67 ? 15.073 -3.109 -20.853 1.00 89.94 67 LEU A C 1
ATOM 542 O O . LEU A 1 67 ? 15.260 -2.102 -21.538 1.00 89.94 67 LEU A O 1
ATOM 546 N N . LYS A 1 68 ? 15.963 -4.097 -20.773 1.00 86.56 68 LYS A N 1
ATOM 547 C CA . LYS A 1 68 ? 17.227 -4.087 -21.504 1.00 86.56 68 LYS A CA 1
ATOM 548 C C . LYS A 1 68 ? 16.944 -4.264 -22.991 1.00 86.56 68 LYS A C 1
ATOM 550 O O . LYS A 1 68 ? 16.380 -5.283 -23.392 1.00 86.56 68 LYS A O 1
ATOM 555 N N . THR A 1 69 ? 17.354 -3.300 -23.803 1.00 85.81 69 THR A N 1
ATOM 556 C CA . THR A 1 69 ? 17.210 -3.332 -25.261 1.00 85.81 69 THR A CA 1
ATOM 557 C C . THR A 1 69 ? 18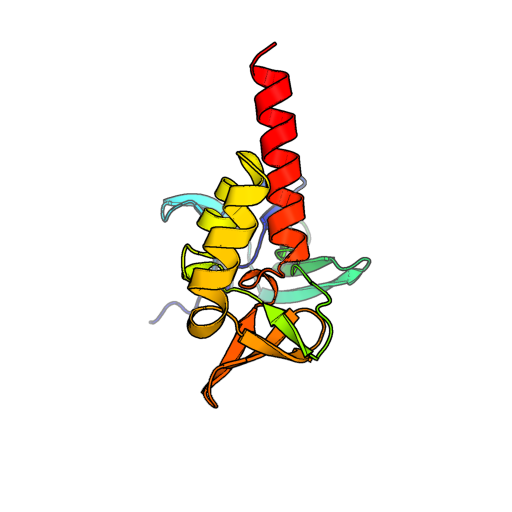.555 -3.638 -25.920 1.00 85.81 69 THR A C 1
ATOM 559 O O . THR A 1 69 ? 19.612 -3.278 -25.402 1.00 85.81 69 THR A O 1
ATOM 562 N N . SER A 1 70 ? 18.541 -4.327 -27.064 1.00 80.94 70 SER A N 1
ATOM 563 C CA . SER A 1 70 ? 19.781 -4.671 -27.781 1.00 80.94 70 SER A CA 1
ATOM 564 C C . SER A 1 70 ? 20.440 -3.471 -28.478 1.00 80.94 70 SER A C 1
ATOM 566 O O . SER A 1 70 ? 21.607 -3.547 -28.853 1.00 80.94 70 SER A O 1
ATOM 568 N N . ASN A 1 71 ? 19.694 -2.377 -28.681 1.00 66.25 71 ASN A N 1
ATOM 569 C CA . ASN A 1 71 ? 20.167 -1.148 -29.315 1.00 66.25 71 ASN A CA 1
ATOM 570 C C . ASN A 1 71 ? 20.120 -0.023 -28.275 1.00 66.25 71 ASN A C 1
ATOM 572 O O . ASN A 1 71 ? 19.053 0.325 -27.780 1.00 66.25 71 ASN A O 1
ATOM 576 N N . SER A 1 72 ? 21.282 0.545 -27.955 1.00 56.31 72 SER A N 1
ATOM 577 C CA . SER A 1 72 ? 21.529 1.430 -26.807 1.00 56.31 72 SER A CA 1
ATOM 578 C C . SER A 1 72 ? 20.815 2.790 -26.822 1.00 56.31 72 SER A C 1
ATOM 580 O O . SER A 1 72 ? 21.101 3.615 -25.960 1.00 56.31 72 SER A O 1
ATOM 582 N N . SER A 1 73 ? 19.955 3.073 -27.803 1.00 59.47 73 SER A N 1
ATOM 583 C CA . SER A 1 73 ? 19.323 4.388 -27.948 1.00 59.47 73 SER A CA 1
ATOM 584 C C . SER A 1 73 ? 18.005 4.530 -27.187 1.00 59.47 73 SER A C 1
ATOM 586 O O . SER A 1 73 ? 17.657 5.654 -26.854 1.00 59.47 73 SER A O 1
ATOM 588 N N . ASN A 1 74 ? 17.311 3.428 -26.866 1.00 63.88 74 ASN A N 1
ATOM 589 C CA . ASN A 1 74 ? 15.984 3.485 -26.248 1.00 63.88 74 ASN A CA 1
ATOM 590 C C . ASN A 1 74 ? 15.979 2.606 -24.991 1.00 63.88 74 ASN A C 1
ATOM 592 O O . ASN A 1 74 ? 15.844 1.380 -25.071 1.00 63.88 74 ASN A O 1
ATOM 596 N N . SER A 1 75 ? 16.167 3.223 -23.827 1.00 75.25 75 SER A N 1
ATOM 597 C CA . SER A 1 75 ? 15.984 2.565 -22.532 1.00 75.25 75 SER A CA 1
ATOM 598 C C . SER A 1 75 ? 14.545 2.772 -22.082 1.00 75.25 75 SER A C 1
ATOM 600 O O . SER A 1 75 ? 14.101 3.913 -21.977 1.00 75.25 75 SER A O 1
ATOM 602 N N . ILE A 1 76 ? 13.828 1.681 -21.806 1.00 87.44 76 ILE A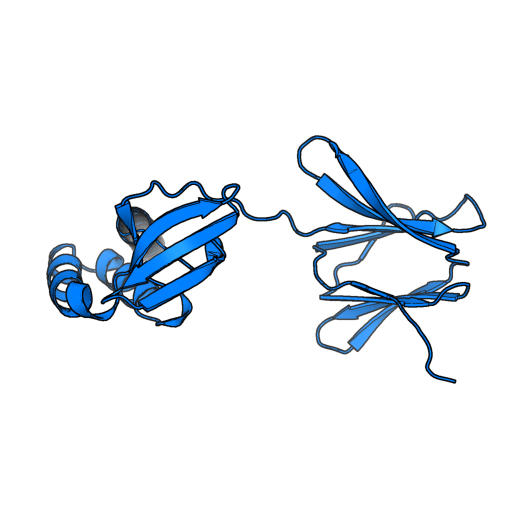 N 1
ATOM 603 C CA . ILE A 1 76 ? 12.480 1.755 -21.237 1.00 87.44 76 ILE A CA 1
ATOM 604 C C . ILE A 1 76 ? 12.589 1.424 -19.751 1.00 87.44 76 ILE A C 1
ATOM 606 O O . ILE A 1 76 ? 13.036 0.334 -19.375 1.00 87.44 76 ILE A O 1
ATOM 610 N N . TYR A 1 77 ? 12.163 2.359 -18.914 1.00 89.44 77 TYR A N 1
ATOM 611 C CA . TYR A 1 77 ? 12.031 2.157 -17.477 1.00 89.44 77 TYR A CA 1
ATOM 612 C C . TYR A 1 77 ? 10.553 2.102 -17.117 1.00 89.44 77 TYR A C 1
ATOM 614 O O . TYR A 1 77 ? 9.764 2.858 -17.664 1.00 89.44 77 TYR A O 1
ATOM 622 N N . LEU A 1 78 ? 10.161 1.246 -16.182 1.00 89.50 78 LEU A N 1
ATOM 623 C CA . LEU A 1 78 ? 8.864 1.341 -15.517 1.00 89.50 78 LEU A CA 1
ATOM 624 C C . LEU A 1 78 ? 9.133 1.679 -14.062 1.00 89.50 78 LEU A C 1
ATOM 626 O O . LEU A 1 78 ? 9.782 0.905 -13.354 1.00 89.50 78 LEU A O 1
ATOM 630 N N . LYS A 1 79 ? 8.654 2.835 -13.613 1.00 87.62 79 LYS A N 1
ATOM 631 C CA . LYS A 1 79 ? 8.797 3.238 -12.219 1.00 87.62 79 LYS A CA 1
ATOM 632 C C . LYS A 1 79 ? 7.851 2.394 -11.376 1.00 87.62 79 LYS A C 1
ATOM 634 O O . LYS A 1 79 ? 6.636 2.604 -11.453 1.00 87.62 79 LYS A O 1
ATOM 639 N N . LYS A 1 80 ? 8.394 1.462 -10.585 1.00 83.06 80 LYS A N 1
ATOM 640 C CA . LYS A 1 80 ? 7.594 0.611 -9.698 1.00 83.06 80 LYS A CA 1
ATOM 641 C C . LYS A 1 80 ? 6.774 1.505 -8.768 1.00 83.06 80 LYS A C 1
ATOM 643 O O . LYS A 1 80 ? 7.222 2.590 -8.384 1.00 83.06 80 LYS A O 1
ATOM 648 N N . CYS A 1 81 ? 5.557 1.084 -8.447 1.00 77.25 81 CYS A N 1
ATOM 649 C CA . CYS A 1 81 ? 4.785 1.743 -7.406 1.00 77.25 81 CYS A CA 1
ATOM 650 C C . CYS A 1 81 ? 5.621 1.801 -6.133 1.00 77.25 81 CYS A C 1
ATOM 652 O O . CYS A 1 81 ? 6.221 0.802 -5.734 1.00 77.25 81 CYS A O 1
ATOM 654 N N . GLU A 1 82 ? 5.671 2.983 -5.524 1.00 70.12 82 GLU A N 1
ATOM 655 C CA . GLU A 1 82 ? 6.261 3.127 -4.205 1.00 70.12 82 GLU A CA 1
ATOM 656 C C . GLU A 1 82 ? 5.478 2.209 -3.267 1.00 70.12 82 GLU A C 1
ATOM 658 O O . GLU A 1 82 ? 4.250 2.302 -3.157 1.00 70.12 82 GLU A O 1
ATOM 663 N N . GLU A 1 83 ? 6.172 1.241 -2.673 1.00 68.31 83 GLU A N 1
ATOM 664 C CA . GLU A 1 83 ? 5.548 0.358 -1.702 1.00 68.31 83 GLU A CA 1
ATOM 665 C C . GLU A 1 83 ? 5.261 1.197 -0.463 1.00 68.31 83 GLU A C 1
ATOM 667 O O . GLU A 1 83 ? 6.172 1.587 0.265 1.00 68.31 83 GLU A O 1
ATOM 672 N N . VAL A 1 84 ? 3.984 1.517 -0.252 1.00 72.25 84 VAL A N 1
ATOM 673 C CA . VAL A 1 84 ? 3.551 2.280 0.916 1.00 72.25 84 VAL A CA 1
ATOM 674 C C . VAL A 1 84 ? 3.876 1.456 2.153 1.00 72.25 84 VAL A C 1
ATOM 676 O O . VAL A 1 84 ? 3.254 0.422 2.403 1.00 72.25 84 VAL A O 1
ATOM 679 N N . THR A 1 85 ? 4.858 1.922 2.917 1.00 79.31 85 THR A N 1
ATOM 680 C CA . THR A 1 85 ? 5.211 1.336 4.204 1.00 79.31 85 THR A CA 1
ATOM 681 C C . THR A 1 85 ? 4.498 2.074 5.324 1.00 79.31 85 THR A C 1
ATOM 683 O O . THR A 1 85 ? 4.207 3.269 5.242 1.00 79.31 85 THR A O 1
ATOM 686 N N . LYS A 1 86 ? 4.167 1.343 6.382 1.00 83.75 86 LYS A N 1
ATOM 687 C CA . LYS A 1 86 ? 3.501 1.887 7.555 1.00 83.75 86 LYS A CA 1
ATOM 688 C C . LYS A 1 86 ? 3.927 1.128 8.797 1.00 83.75 86 LYS A C 1
ATOM 690 O O . LYS A 1 86 ? 3.728 -0.083 8.919 1.00 83.75 86 LYS A O 1
ATOM 695 N N . GLU A 1 87 ? 4.470 1.865 9.753 1.00 86.69 87 GLU A N 1
ATOM 696 C CA . GLU A 1 87 ? 4.898 1.304 11.024 1.00 86.69 87 GLU A CA 1
ATOM 697 C C . GLU A 1 87 ? 3.737 1.304 12.031 1.00 86.69 87 GLU A C 1
ATOM 699 O O . GLU A 1 87 ? 3.402 2.316 12.641 1.00 86.69 87 GLU A O 1
ATOM 704 N N . ILE A 1 88 ? 3.091 0.150 12.197 1.00 90.69 88 ILE A N 1
ATOM 705 C CA . ILE A 1 88 ? 2.129 -0.110 13.273 1.00 90.69 88 ILE A CA 1
ATOM 706 C C . ILE A 1 88 ? 2.793 -0.961 14.355 1.00 90.69 88 ILE A C 1
ATOM 708 O O . ILE A 1 88 ? 3.363 -2.013 14.062 1.00 90.69 88 ILE A O 1
ATOM 712 N N . LYS A 1 89 ? 2.712 -0.509 15.611 1.00 92.56 89 LYS A N 1
ATOM 713 C CA . LYS A 1 89 ? 3.291 -1.214 16.762 1.00 92.56 89 LYS A CA 1
ATOM 714 C C . LYS A 1 89 ? 2.530 -2.507 17.068 1.00 92.56 89 LYS A C 1
ATOM 716 O O . LYS A 1 89 ? 1.307 -2.572 16.953 1.00 92.56 89 LYS A O 1
ATOM 721 N N . LYS A 1 90 ? 3.256 -3.514 17.556 1.00 94.25 90 LYS A N 1
ATOM 722 C CA . LYS A 1 90 ? 2.668 -4.727 18.139 1.00 94.25 90 LYS A CA 1
ATOM 723 C C . LYS A 1 90 ? 1.725 -4.374 19.297 1.00 94.25 90 LYS A C 1
ATOM 725 O O . LYS A 1 90 ? 2.038 -3.508 20.109 1.00 94.25 90 LYS A O 1
ATOM 730 N N . GLY A 1 91 ? 0.597 -5.072 19.380 1.00 93.50 91 GLY A N 1
ATOM 731 C CA . GLY A 1 91 ? -0.443 -4.880 20.392 1.00 93.50 91 GLY A CA 1
ATOM 732 C C . GLY A 1 91 ? -1.422 -3.746 20.084 1.00 93.50 91 GLY A C 1
ATOM 733 O O . GLY A 1 91 ? -2.402 -3.592 20.804 1.00 93.50 91 GLY A O 1
ATOM 734 N N . VAL A 1 92 ? -1.193 -2.965 19.023 1.00 94.56 92 VAL A N 1
ATOM 735 C CA . VAL A 1 92 ? -2.152 -1.951 18.570 1.00 94.56 92 VAL A CA 1
ATOM 736 C C . VAL A 1 92 ? -3.318 -2.634 17.872 1.00 94.56 92 VAL A C 1
ATOM 738 O O . VAL A 1 92 ? -3.131 -3.588 17.115 1.00 94.56 92 VAL A O 1
ATOM 741 N N . ASN A 1 93 ? -4.519 -2.117 18.109 1.00 93.38 93 ASN A N 1
ATOM 742 C CA . ASN A 1 93 ? -5.705 -2.565 17.405 1.00 93.38 93 ASN A CA 1
ATOM 743 C C . ASN A 1 93 ? -5.897 -1.790 16.098 1.00 93.38 93 ASN A C 1
ATOM 745 O O . ASN A 1 93 ? -5.713 -0.570 16.039 1.00 93.38 93 ASN A O 1
ATOM 749 N N . VAL A 1 94 ? -6.294 -2.515 15.060 1.00 93.19 94 VAL A N 1
ATOM 750 C CA . VAL A 1 94 ? -6.560 -1.991 13.725 1.00 93.19 94 VAL A CA 1
ATOM 751 C C . VAL A 1 94 ? -7.922 -2.452 13.219 1.00 93.19 94 VAL A C 1
ATOM 753 O O . VAL A 1 94 ? -8.422 -3.506 13.607 1.00 93.19 94 VAL A O 1
ATOM 756 N N . ILE A 1 95 ? -8.503 -1.657 12.329 1.00 92.69 95 ILE A N 1
ATOM 757 C CA . ILE A 1 95 ? -9.733 -1.962 11.598 1.00 92.69 95 ILE A CA 1
ATOM 758 C C . ILE A 1 95 ? -9.366 -2.101 10.126 1.00 92.69 95 ILE A C 1
ATOM 760 O O . ILE A 1 95 ? -8.592 -1.299 9.593 1.00 92.69 95 ILE A O 1
ATOM 764 N N . LEU A 1 96 ? -9.897 -3.131 9.475 1.00 90.19 96 LEU A N 1
ATOM 765 C CA . LEU A 1 96 ? -9.625 -3.379 8.066 1.00 90.19 96 LEU A CA 1
ATOM 766 C C . LEU A 1 96 ? -10.435 -2.426 7.185 1.00 90.19 96 LEU A C 1
ATOM 768 O O . LEU A 1 96 ? -11.569 -2.061 7.500 1.00 90.19 96 LEU A O 1
ATOM 772 N N . ARG A 1 97 ? -9.838 -1.993 6.075 1.00 82.62 97 ARG A N 1
ATOM 773 C CA . ARG A 1 97 ? -10.466 -1.059 5.132 1.00 82.62 97 ARG A CA 1
ATOM 774 C C . ARG A 1 97 ? -11.553 -1.705 4.277 1.00 82.62 97 ARG A C 1
ATOM 776 O O . ARG A 1 97 ? -12.432 -0.991 3.812 1.00 82.62 97 ARG A O 1
ATOM 783 N N . ASP A 1 98 ? -11.495 -3.016 4.072 1.00 76.69 98 ASP A N 1
ATOM 784 C CA . ASP A 1 98 ? -12.472 -3.787 3.293 1.00 76.69 98 ASP A CA 1
ATOM 785 C C . ASP A 1 98 ? -13.813 -3.987 4.019 1.00 76.69 98 ASP A C 1
ATOM 787 O O . ASP A 1 98 ? -14.801 -4.356 3.390 1.00 76.69 98 ASP A O 1
ATOM 791 N N . GLU A 1 99 ? -13.884 -3.700 5.321 1.00 71.00 99 GLU A N 1
ATOM 792 C CA . GLU A 1 99 ? -15.103 -3.868 6.117 1.00 71.00 99 GLU A CA 1
ATOM 793 C C . GLU A 1 99 ? -16.063 -2.652 6.046 1.00 71.00 99 GLU A C 1
ATOM 795 O O . GLU A 1 99 ? -17.068 -2.638 6.755 1.00 71.00 99 GLU A O 1
ATOM 800 N N . ASP A 1 100 ? -15.778 -1.605 5.250 1.00 78.38 100 ASP A N 1
ATOM 801 C CA . ASP A 1 100 ? -16.458 -0.281 5.211 1.00 78.38 100 ASP A CA 1
ATOM 802 C C . ASP A 1 100 ? -16.511 0.476 6.561 1.00 78.38 100 ASP A C 1
ATOM 804 O O . ASP A 1 100 ? -16.765 1.684 6.616 1.00 78.38 100 ASP A O 1
ATOM 808 N N . VAL A 1 101 ? -16.256 -0.212 7.673 1.00 84.00 101 VAL A N 1
ATOM 809 C CA . VAL A 1 101 ? -16.333 0.281 9.048 1.00 84.00 101 VAL A CA 1
ATOM 810 C C . VAL A 1 101 ? -15.318 1.390 9.289 1.00 84.00 101 VAL A C 1
ATOM 812 O O . VAL A 1 101 ? -15.666 2.415 9.874 1.00 84.00 101 VAL A O 1
ATOM 815 N N . ALA A 1 102 ? -14.096 1.246 8.768 1.00 82.94 102 ALA A N 1
ATOM 816 C CA . ALA A 1 102 ? -13.067 2.279 8.867 1.00 82.94 102 ALA A CA 1
ATOM 817 C C . ALA A 1 102 ? -13.535 3.617 8.261 1.00 82.94 102 ALA A C 1
ATOM 819 O O . ALA A 1 102 ? -13.319 4.682 8.846 1.00 82.94 102 ALA A O 1
ATOM 820 N N . TRP A 1 103 ? -14.236 3.571 7.123 1.00 83.62 103 TRP A N 1
ATOM 821 C CA . TRP A 1 103 ? -14.805 4.763 6.495 1.00 83.62 103 TRP A CA 1
ATOM 822 C C . TRP A 1 103 ? -15.977 5.330 7.298 1.00 83.62 103 TRP A C 1
ATOM 824 O O . TRP A 1 103 ? -16.013 6.533 7.554 1.00 83.62 103 TRP A O 1
ATOM 834 N N . LYS A 1 104 ? -16.908 4.479 7.749 1.00 84.25 104 LYS A N 1
ATOM 835 C CA . LYS A 1 104 ? -18.059 4.902 8.569 1.00 84.25 104 LYS A CA 1
ATOM 836 C C . LYS A 1 104 ? -17.619 5.607 9.852 1.00 84.25 104 LYS A C 1
ATOM 838 O O . LYS A 1 104 ? -18.152 6.666 10.171 1.00 84.25 104 LYS A O 1
ATOM 843 N N . LEU A 1 105 ? -16.609 5.078 10.540 1.00 83.69 105 LEU A N 1
ATOM 844 C CA . LEU A 1 105 ? -16.022 5.732 11.709 1.00 83.69 105 LEU A CA 1
ATOM 845 C C . LEU A 1 105 ? -15.349 7.059 11.361 1.00 83.69 105 LEU A C 1
ATOM 847 O O . LEU A 1 105 ? -15.532 8.044 12.072 1.00 83.69 105 LEU A O 1
ATOM 851 N N . THR A 1 106 ? -14.597 7.097 10.259 1.00 84.56 106 THR A N 1
ATOM 852 C CA . THR A 1 106 ? -13.941 8.323 9.787 1.00 84.56 106 THR A CA 1
ATOM 853 C C . THR A 1 106 ? -14.980 9.417 9.512 1.00 84.56 106 THR A C 1
ATOM 855 O O . THR A 1 106 ? -14.798 10.571 9.902 1.00 84.56 106 THR A O 1
ATOM 858 N N . ALA A 1 107 ? -16.106 9.055 8.891 1.00 84.38 107 ALA A N 1
ATOM 859 C CA . ALA A 1 107 ? -17.226 9.959 8.663 1.00 84.38 107 ALA A CA 1
ATOM 860 C C . ALA A 1 107 ? -17.883 10.401 9.980 1.00 84.38 107 ALA A C 1
ATOM 862 O O . ALA A 1 107 ? -18.115 11.598 10.151 1.00 84.38 107 ALA A O 1
ATOM 863 N N . ALA A 1 108 ? -18.109 9.486 10.930 1.00 83.12 108 ALA A N 1
ATOM 864 C CA . ALA A 1 108 ? -18.661 9.810 12.248 1.00 83.12 108 ALA A CA 1
ATOM 865 C C . ALA A 1 108 ? -17.781 10.815 13.015 1.00 83.12 108 ALA A C 1
ATOM 867 O O . ALA A 1 108 ? -18.299 11.802 13.535 1.00 83.12 108 ALA A O 1
ATOM 868 N N . CYS A 1 109 ? -16.452 10.639 12.988 1.00 80.94 109 CYS A N 1
ATOM 869 C CA . CYS A 1 109 ? -15.485 11.603 13.531 1.00 80.94 109 CYS A CA 1
ATOM 870 C C . CYS A 1 109 ? -15.574 12.996 12.891 1.00 80.94 109 CYS A C 1
ATOM 872 O O . CYS A 1 109 ? -15.121 13.971 13.487 1.00 80.94 109 CYS A O 1
ATOM 874 N N . SER A 1 110 ? -16.092 13.103 11.664 1.00 81.62 110 SER A N 1
ATOM 875 C CA . SER A 1 110 ? -16.192 14.385 10.960 1.00 81.62 110 SER A CA 1
ATOM 876 C C . SER A 1 110 ? -17.421 15.211 11.349 1.00 81.62 110 SER A C 1
ATOM 878 O O . SER A 1 110 ? -17.459 16.397 11.032 1.00 81.62 110 SER A O 1
ATOM 880 N N . GLU A 1 111 ? -18.410 14.600 12.009 1.00 79.50 111 GLU A N 1
ATOM 881 C CA . GLU A 1 111 ? -19.686 15.235 12.358 1.00 79.50 111 GLU A CA 1
ATOM 882 C C . GLU A 1 111 ? -19.683 15.741 13.808 1.00 79.50 111 GLU A C 1
ATOM 884 O O . GLU A 1 111 ? -19.721 16.948 14.043 1.00 79.50 111 GLU A O 1
ATOM 889 N N . VAL A 1 112 ? -19.621 14.829 14.789 1.00 73.38 112 VAL A N 1
ATOM 890 C CA . VAL A 1 112 ? -19.715 15.143 16.227 1.00 73.38 112 VAL A CA 1
ATOM 891 C C . VAL A 1 112 ? -18.873 14.150 17.032 1.00 73.38 112 VAL A C 1
ATOM 893 O O . VAL A 1 112 ? -18.977 12.944 16.816 1.00 73.38 112 VAL A O 1
ATOM 896 N N . ASP A 1 113 ? -18.082 14.636 17.993 1.00 66.62 113 ASP A N 1
ATOM 897 C CA . ASP A 1 113 ? -17.153 13.802 18.777 1.00 66.62 113 ASP A CA 1
ATOM 898 C C . ASP A 1 113 ? -17.881 12.677 19.556 1.00 66.62 113 ASP A C 1
ATOM 900 O O . ASP A 1 113 ? -17.426 11.533 19.569 1.00 66.62 113 ASP A O 1
ATOM 904 N N . ASP A 1 114 ? -19.074 12.952 20.100 1.00 74.88 114 ASP A N 1
ATOM 905 C CA . ASP A 1 114 ? -19.912 11.963 20.810 1.00 74.88 114 ASP A CA 1
ATOM 906 C C . ASP A 1 114 ? -20.415 10.818 19.915 1.00 74.88 114 ASP A C 1
ATOM 908 O O . ASP A 1 114 ? -20.732 9.726 20.398 1.00 74.88 114 ASP A O 1
ATOM 912 N N . LEU A 1 115 ? -20.516 11.055 18.603 1.00 77.31 115 LEU A N 1
ATOM 913 C CA . LEU A 1 115 ? -20.967 10.047 17.650 1.00 77.31 115 LEU A CA 1
ATOM 914 C C . LEU A 1 115 ? -19.896 8.971 17.475 1.00 77.31 115 LEU A C 1
ATOM 916 O O . LEU A 1 115 ? -20.215 7.785 17.447 1.00 77.31 115 LEU A O 1
ATOM 920 N N . PHE A 1 116 ? -18.627 9.377 17.419 1.00 79.81 116 PHE A N 1
ATOM 921 C CA . PHE A 1 116 ? -17.513 8.447 17.288 1.00 79.81 116 PHE A CA 1
ATOM 922 C C . PHE A 1 116 ? -17.459 7.456 18.455 1.00 79.81 116 PHE A C 1
ATOM 924 O O . PHE A 1 116 ? -17.427 6.256 18.214 1.00 79.81 116 PHE A O 1
ATOM 931 N N . GLU A 1 117 ? -17.511 7.935 19.700 1.00 81.06 117 GLU A N 1
ATOM 932 C CA . GLU A 1 117 ? -17.437 7.080 20.896 1.00 81.06 117 GLU A CA 1
ATOM 933 C C . GLU A 1 117 ? -18.555 6.032 20.946 1.00 81.06 117 GLU A C 1
ATOM 935 O O . GLU A 1 117 ? -18.331 4.884 21.334 1.00 81.06 117 GLU A O 1
ATOM 940 N N . ARG A 1 118 ? -19.769 6.407 20.526 1.00 80.50 118 ARG A N 1
ATOM 941 C CA . ARG A 1 118 ? -20.901 5.475 20.442 1.00 80.50 118 ARG A CA 1
ATOM 942 C C . ARG A 1 118 ? -20.660 4.394 19.394 1.00 80.50 118 ARG A C 1
ATOM 944 O O . ARG A 1 118 ? -20.720 3.216 19.727 1.00 80.50 118 ARG A O 1
ATOM 951 N N . PHE A 1 119 ? -20.327 4.791 18.166 1.00 79.00 119 PHE A N 1
ATOM 952 C CA . PHE A 1 119 ? -20.061 3.842 17.084 1.00 79.00 119 PHE A CA 1
ATOM 953 C C . PHE A 1 119 ? -18.853 2.954 17.375 1.00 79.00 119 PHE A C 1
ATOM 955 O O . PHE A 1 119 ? -18.886 1.769 17.072 1.00 79.00 119 PHE A O 1
ATOM 962 N N . TYR A 1 120 ? -17.803 3.504 17.984 1.00 82.81 120 TYR A N 1
ATOM 963 C CA . TYR A 1 120 ? -16.594 2.771 18.337 1.00 82.81 120 TYR A CA 1
ATOM 964 C C . TYR A 1 120 ? -16.885 1.640 19.334 1.00 82.81 120 TYR A C 1
ATOM 966 O O . TYR A 1 120 ? -16.472 0.504 19.109 1.00 82.81 120 TYR A O 1
ATOM 974 N N . LYS A 1 121 ? -17.670 1.912 20.384 1.00 82.88 121 LYS A N 1
ATOM 975 C CA . LYS A 1 121 ? -18.073 0.886 21.362 1.00 82.88 121 LYS A CA 1
ATOM 976 C C . LYS A 1 121 ? -18.939 -0.218 20.762 1.00 82.88 121 LYS A C 1
ATOM 978 O O . LYS A 1 121 ? -18.864 -1.352 21.218 1.00 82.88 121 LYS A O 1
ATOM 983 N N . GLU A 1 122 ? -19.764 0.105 19.769 1.00 80.94 122 GLU A N 1
ATOM 984 C CA . GLU A 1 122 ? -20.642 -0.871 19.115 1.00 80.94 122 GLU A CA 1
ATOM 985 C C . GLU A 1 122 ? -19.880 -1.869 18.232 1.00 80.94 122 GLU A C 1
ATOM 987 O O . GLU A 1 122 ? -20.339 -2.992 18.055 1.00 80.94 122 GLU A O 1
ATOM 992 N N . ILE A 1 123 ? -18.720 -1.488 17.691 1.00 78.31 123 ILE A N 1
ATOM 993 C CA . ILE A 1 123 ? -17.971 -2.303 16.717 1.00 78.31 123 ILE A CA 1
ATOM 994 C C . ILE A 1 123 ? -16.689 -2.924 17.283 1.00 78.31 123 ILE A C 1
ATOM 996 O O . ILE A 1 123 ? -16.088 -3.767 16.615 1.00 78.31 123 ILE A O 1
ATOM 1000 N N . GLU A 1 124 ? -16.232 -2.489 18.463 1.00 77.44 124 GLU A N 1
ATOM 1001 C CA . GLU A 1 124 ? -14.937 -2.883 19.033 1.00 77.44 124 GLU A CA 1
ATOM 1002 C C . GLU A 1 124 ? -14.790 -4.408 19.147 1.00 77.44 124 GLU A C 1
ATOM 1004 O O . GLU A 1 124 ? -13.744 -4.951 18.794 1.00 77.44 124 GLU A O 1
ATOM 1009 N N . SER A 1 125 ? -15.848 -5.127 19.533 1.00 74.69 125 SER A N 1
ATOM 1010 C CA . SER A 1 125 ? -15.816 -6.593 19.647 1.00 74.69 125 SER A CA 1
ATOM 1011 C C . SER A 1 125 ? -15.745 -7.324 18.303 1.00 74.69 125 SER A C 1
ATOM 1013 O O . SER A 1 125 ? -15.197 -8.427 18.222 1.00 74.69 125 SER A O 1
ATOM 1015 N N . ASP A 1 126 ? -16.293 -6.719 17.249 1.00 83.81 126 ASP A N 1
ATOM 1016 C CA . ASP A 1 126 ? -16.629 -7.426 16.012 1.00 83.81 126 ASP A CA 1
ATOM 1017 C C . ASP A 1 126 ? -15.659 -7.103 14.874 1.00 83.81 126 ASP A C 1
ATOM 1019 O O . ASP A 1 126 ? -15.428 -7.942 13.999 1.00 83.81 126 ASP A O 1
ATOM 1023 N N . HIS A 1 127 ? -15.033 -5.925 14.903 1.00 87.19 127 HIS A N 1
ATOM 1024 C CA . HIS A 1 127 ? -14.258 -5.379 13.784 1.00 87.19 127 HIS A CA 1
ATOM 1025 C C . HIS A 1 127 ? -12.779 -5.133 14.098 1.00 87.19 127 HIS A C 1
ATOM 1027 O O . HIS A 1 127 ? -11.979 -4.954 13.178 1.00 87.19 127 HIS A O 1
ATOM 1033 N N . MET A 1 128 ? -12.376 -5.163 15.370 1.00 91.19 128 MET A N 1
ATOM 1034 C CA . MET A 1 128 ? -10.993 -4.868 15.741 1.00 91.19 128 MET A CA 1
ATOM 1035 C C . MET A 1 128 ? -10.096 -6.100 15.694 1.00 91.19 128 MET A C 1
ATOM 1037 O O . MET A 1 128 ? -10.409 -7.162 16.227 1.00 91.19 128 MET A O 1
ATOM 1041 N N . TRP A 1 129 ? -8.940 -5.923 15.067 1.00 94.19 129 TRP A N 1
ATOM 1042 C CA . TRP A 1 129 ? -7.877 -6.910 14.992 1.00 94.19 129 TRP A CA 1
ATOM 1043 C C . TRP A 1 129 ? -6.661 -6.411 15.764 1.00 94.19 129 TRP A C 1
ATOM 1045 O O . TRP A 1 129 ? -6.253 -5.263 15.603 1.00 94.19 129 TRP A O 1
ATOM 1055 N N . THR A 1 130 ? -6.039 -7.265 16.565 1.00 95.38 130 THR A N 1
ATOM 1056 C CA . THR A 1 130 ? -4.807 -6.933 17.285 1.00 95.38 130 THR A CA 1
ATOM 1057 C C . THR A 1 130 ? -3.593 -7.269 16.427 1.00 95.38 130 THR A C 1
ATOM 1059 O O . THR A 1 130 ? -3.475 -8.381 15.911 1.00 95.38 130 THR A O 1
ATOM 1062 N N . VAL A 1 131 ? -2.658 -6.328 16.285 1.00 96.56 131 VAL A N 1
ATOM 1063 C CA . VAL A 1 131 ? -1.393 -6.553 15.571 1.00 96.56 131 VAL A CA 1
ATOM 1064 C C . VAL A 1 131 ? -0.465 -7.426 16.412 1.00 96.56 131 VAL A C 1
ATOM 1066 O O . VAL A 1 131 ? -0.021 -7.030 17.490 1.00 96.56 131 VAL A O 1
ATOM 1069 N N . LEU A 1 132 ? -0.124 -8.607 15.904 1.00 94.81 132 LEU A N 1
ATOM 1070 C CA . LEU A 1 132 ? 0.861 -9.506 16.505 1.00 94.81 132 LEU A CA 1
ATOM 1071 C C . LEU A 1 132 ? 2.289 -9.154 16.083 1.00 94.81 132 LEU A C 1
ATOM 1073 O O . LEU A 1 132 ? 3.215 -9.273 16.890 1.00 94.81 132 LEU A O 1
ATOM 1077 N N . GLU A 1 133 ? 2.457 -8.725 14.834 1.00 93.88 133 GLU A N 1
ATOM 1078 C CA . GLU A 1 133 ? 3.745 -8.399 14.225 1.00 93.88 133 GLU A CA 1
ATOM 1079 C C . GLU A 1 133 ? 3.547 -7.473 13.017 1.00 93.88 133 GLU A C 1
ATOM 1081 O O . GLU A 1 133 ? 2.552 -7.580 12.297 1.00 93.88 133 GLU A O 1
ATOM 1086 N N . ASN A 1 134 ? 4.513 -6.585 12.790 1.00 91.38 134 ASN A N 1
ATOM 1087 C CA . ASN A 1 134 ? 4.625 -5.801 11.569 1.00 91.38 134 ASN A CA 1
ATOM 1088 C C . ASN A 1 134 ? 5.921 -6.194 10.858 1.00 91.38 134 ASN A C 1
ATOM 1090 O O . ASN A 1 134 ? 7.014 -5.945 11.364 1.00 91.38 134 ASN A O 1
ATOM 1094 N N . ILE A 1 135 ? 5.778 -6.845 9.712 1.00 83.19 135 ILE A N 1
ATOM 1095 C CA . ILE A 1 135 ? 6.873 -7.417 8.939 1.00 83.19 135 ILE A CA 1
ATOM 1096 C C . ILE A 1 135 ? 7.299 -6.377 7.908 1.00 83.19 135 ILE A C 1
ATOM 1098 O O . ILE A 1 135 ? 6.535 -6.040 6.997 1.00 83.19 135 ILE A O 1
ATOM 1102 N N . GLU A 1 136 ? 8.516 -5.861 8.088 1.00 82.75 136 GLU A N 1
ATOM 1103 C CA . GLU A 1 136 ? 9.160 -4.877 7.203 1.00 82.75 136 GLU A CA 1
ATOM 1104 C C . GLU A 1 136 ? 8.318 -3.617 6.939 1.00 82.75 136 GLU A C 1
ATOM 1106 O O . GLU A 1 136 ? 8.438 -2.996 5.887 1.00 82.75 136 GLU A O 1
ATOM 1111 N N . SER A 1 137 ? 7.434 -3.237 7.867 1.00 83.56 137 SER A N 1
ATOM 1112 C CA . SER A 1 137 ? 6.507 -2.112 7.682 1.00 83.56 137 SER A CA 1
ATOM 1113 C C . SER A 1 137 ? 5.579 -2.271 6.470 1.00 83.56 137 SER A C 1
ATOM 1115 O O . SER A 1 137 ? 5.091 -1.275 5.945 1.00 83.56 137 SER A O 1
ATOM 1117 N N . ARG A 1 138 ? 5.332 -3.504 6.006 1.00 80.19 138 ARG A N 1
ATOM 1118 C CA . ARG A 1 138 ? 4.570 -3.807 4.777 1.00 80.19 138 ARG A CA 1
ATOM 1119 C C . ARG A 1 138 ? 3.409 -4.752 5.016 1.00 80.19 138 ARG A C 1
ATOM 1121 O O . ARG A 1 138 ? 2.327 -4.556 4.464 1.00 80.19 138 ARG A O 1
ATOM 1128 N N . ILE A 1 139 ? 3.636 -5.790 5.814 1.00 87.44 139 ILE A N 1
ATOM 1129 C CA . ILE A 1 139 ? 2.652 -6.833 6.091 1.00 87.44 139 ILE A CA 1
ATOM 1130 C C . ILE A 1 139 ? 2.368 -6.855 7.585 1.00 87.44 139 ILE A C 1
ATOM 1132 O O . ILE A 1 139 ? 3.281 -6.927 8.403 1.00 87.44 139 ILE A O 1
ATOM 1136 N N . LEU A 1 140 ? 1.091 -6.835 7.945 1.00 91.44 140 LEU A N 1
ATOM 1137 C CA . LEU A 1 140 ? 0.660 -7.010 9.324 1.00 91.44 140 LEU A CA 1
ATOM 1138 C C . LEU A 1 140 ? 0.230 -8.453 9.531 1.00 91.44 140 LEU A C 1
ATOM 1140 O O . LEU A 1 140 ? -0.615 -8.964 8.795 1.00 91.44 140 LEU A O 1
ATOM 1144 N N . HIS A 1 141 ? 0.774 -9.079 10.566 1.00 94.62 141 HIS A N 1
ATOM 1145 C CA . HIS A 1 141 ? 0.218 -10.291 11.144 1.00 94.62 141 HIS A CA 1
ATOM 1146 C C . HIS A 1 141 ? -0.751 -9.874 12.246 1.00 94.62 141 HIS A C 1
ATOM 1148 O O . HIS A 1 141 ? -0.353 -9.230 13.218 1.00 94.62 141 HIS A O 1
ATOM 1154 N N . ILE A 1 142 ? -2.024 -10.213 12.085 1.00 96.06 142 ILE A N 1
ATOM 1155 C CA . ILE A 1 142 ? -3.105 -9.746 12.953 1.00 96.06 142 ILE A CA 1
ATOM 1156 C C . ILE A 1 142 ? -3.936 -10.907 13.493 1.00 96.06 142 ILE A C 1
ATOM 1158 O O . ILE A 1 142 ? -4.017 -11.963 12.861 1.00 96.06 142 ILE A O 1
ATOM 1162 N N . GLU A 1 143 ? -4.582 -10.697 14.638 1.00 94.38 143 GLU A N 1
ATOM 1163 C CA . GLU A 1 143 ? -5.437 -11.679 15.306 1.00 94.38 143 GLU A CA 1
ATOM 1164 C C . GLU A 1 143 ? -6.761 -11.074 15.784 1.00 94.38 143 GLU A C 1
ATOM 1166 O O . GLU A 1 143 ? -6.798 -9.958 16.295 1.00 94.38 143 GLU A O 1
ATOM 1171 N N . LYS A 1 144 ? -7.848 -11.837 15.646 1.00 92.19 144 LYS A N 1
ATOM 1172 C CA . LYS A 1 144 ? -9.160 -11.553 16.242 1.00 92.19 144 LYS A CA 1
ATOM 1173 C C . LYS A 1 144 ? -9.820 -12.868 16.639 1.00 92.19 144 LYS A C 1
ATOM 1175 O O . LYS A 1 144 ? -9.986 -13.742 15.793 1.00 92.19 144 LYS A O 1
ATOM 1180 N N . ASN A 1 145 ? -10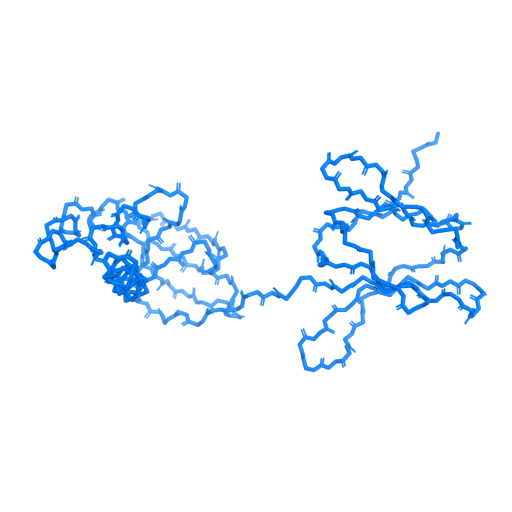.203 -13.025 17.908 1.00 90.25 145 ASN A N 1
ATOM 1181 C CA . ASN A 1 145 ? -10.902 -14.217 18.417 1.00 90.25 145 ASN A CA 1
ATOM 1182 C C . ASN A 1 145 ? -10.216 -15.553 18.042 1.00 90.25 145 ASN A C 1
ATOM 1184 O O . ASN A 1 145 ? -10.872 -16.520 17.661 1.00 90.25 145 ASN A O 1
ATOM 1188 N N . GLY A 1 146 ? -8.879 -15.590 18.095 1.00 88.94 146 GLY A N 1
ATOM 1189 C CA . GLY A 1 146 ? -8.064 -16.756 17.722 1.00 88.94 146 GLY A CA 1
ATOM 1190 C C . GLY A 1 146 ? -7.884 -16.977 16.212 1.00 88.94 146 GLY A C 1
ATOM 1191 O O . GLY A 1 146 ? -7.129 -17.862 15.810 1.00 88.94 146 GLY A O 1
ATOM 1192 N N . ILE A 1 147 ? -8.529 -16.174 15.360 1.00 90.69 147 ILE A N 1
ATOM 1193 C CA . ILE A 1 147 ? -8.323 -16.173 13.908 1.00 90.69 147 ILE A CA 1
ATOM 1194 C C . ILE A 1 147 ? -7.132 -15.279 13.589 1.00 90.69 147 ILE A C 1
ATOM 1196 O O . ILE A 1 147 ? -7.117 -14.115 13.982 1.00 90.69 147 ILE A O 1
ATOM 1200 N N . ARG A 1 148 ? -6.167 -15.800 12.826 1.00 92.44 148 ARG A N 1
ATOM 1201 C CA . ARG A 1 148 ? -4.960 -15.072 12.410 1.00 92.44 148 ARG A CA 1
ATOM 1202 C C . ARG A 1 148 ? -4.939 -14.829 10.909 1.00 92.44 148 ARG A C 1
ATOM 1204 O O . ARG A 1 148 ? -5.370 -15.691 10.142 1.00 92.44 148 ARG A O 1
ATOM 1211 N N . LYS A 1 149 ? -4.434 -13.669 10.491 1.00 90.19 149 LYS A N 1
ATOM 1212 C CA . LYS A 1 149 ? -4.310 -13.279 9.078 1.00 90.19 149 LYS A CA 1
ATOM 1213 C C . LYS A 1 149 ? -3.038 -12.475 8.825 1.00 90.19 149 LYS A C 1
ATOM 1215 O O . LYS A 1 149 ? -2.528 -11.815 9.726 1.00 90.19 149 LYS A O 1
ATOM 1220 N N . TYR A 1 150 ? -2.593 -12.501 7.573 1.00 87.62 150 TYR A N 1
ATOM 1221 C CA . TYR A 1 150 ? -1.591 -11.587 7.035 1.00 87.62 150 TYR A CA 1
ATOM 1222 C C . TYR A 1 150 ? -2.267 -10.653 6.037 1.00 87.62 150 TYR A C 1
ATOM 1224 O O . TYR A 1 150 ? -2.990 -11.120 5.157 1.00 87.62 150 TYR A O 1
ATOM 1232 N N . ILE A 1 151 ? -2.045 -9.352 6.177 1.00 88.56 151 ILE A N 1
ATOM 1233 C CA . ILE A 1 151 ? -2.629 -8.320 5.311 1.00 88.56 151 ILE A CA 1
ATOM 1234 C C . ILE A 1 151 ? -1.584 -7.264 4.967 1.00 88.56 151 ILE A C 1
ATOM 1236 O O . ILE A 1 151 ? -0.601 -7.115 5.696 1.00 88.56 151 ILE A O 1
ATOM 1240 N N . LYS A 1 152 ? -1.800 -6.485 3.904 1.00 87.31 152 LYS A N 1
ATOM 1241 C CA . LYS A 1 152 ? -0.969 -5.300 3.669 1.00 87.31 152 LYS A CA 1
ATOM 1242 C C . LYS A 1 152 ? -1.246 -4.261 4.749 1.00 87.31 152 LYS A C 1
ATOM 1244 O O . LYS A 1 152 ? -2.388 -4.070 5.163 1.00 87.31 152 LYS A O 1
ATOM 1249 N N . CYS A 1 153 ? -0.218 -3.537 5.174 1.00 87.75 153 CYS A N 1
ATOM 1250 C CA . CYS A 1 153 ? -0.361 -2.474 6.167 1.00 87.75 153 CYS A CA 1
ATOM 1251 C C . CYS A 1 153 ? -1.276 -1.334 5.691 1.00 87.75 153 CYS A C 1
ATOM 1253 O O . CYS A 1 153 ? -1.890 -0.652 6.510 1.00 87.75 153 CYS A O 1
ATOM 1255 N N . THR A 1 154 ? -1.405 -1.155 4.374 1.00 87.81 154 THR A N 1
ATOM 1256 C CA . THR A 1 154 ? -2.326 -0.205 3.735 1.00 87.81 154 THR A CA 1
ATOM 1257 C C . THR A 1 154 ? -3.790 -0.588 3.881 1.00 87.81 154 THR A C 1
ATOM 1259 O O . THR A 1 154 ? -4.645 0.292 3.833 1.00 87.81 154 THR A O 1
ATOM 1262 N N . ASP A 1 155 ? -4.081 -1.872 4.083 1.00 89.69 155 ASP A N 1
ATOM 1263 C CA . ASP A 1 155 ? -5.447 -2.397 4.161 1.00 89.69 155 ASP A CA 1
ATOM 1264 C C . ASP A 1 155 ? -6.004 -2.301 5.589 1.00 89.69 155 ASP A C 1
ATOM 1266 O O . ASP A 1 155 ? -7.136 -2.696 5.847 1.00 89.69 155 ASP A O 1
ATOM 1270 N N . ALA A 1 156 ? -5.229 -1.737 6.518 1.00 91.88 156 ALA A N 1
ATOM 1271 C CA . ALA A 1 156 ? -5.591 -1.543 7.912 1.00 91.88 156 ALA A CA 1
ATOM 1272 C C . ALA A 1 156 ? -5.430 -0.083 8.346 1.00 91.88 156 ALA A C 1
ATOM 1274 O O . ALA A 1 156 ? -4.524 0.635 7.909 1.00 91.88 156 ALA A O 1
ATOM 1275 N N . MET A 1 157 ? -6.294 0.351 9.259 1.00 92.62 157 MET A N 1
ATOM 1276 C CA . MET A 1 157 ? -6.239 1.661 9.901 1.00 92.62 157 MET A CA 1
ATOM 1277 C C . MET A 1 157 ? -6.247 1.523 11.420 1.00 92.62 157 MET A C 1
ATOM 1279 O O . MET A 1 157 ? -7.003 0.727 11.972 1.00 92.62 157 MET A O 1
ATOM 1283 N N . THR A 1 158 ? -5.415 2.307 12.098 1.00 92.56 158 THR A N 1
ATOM 1284 C CA . THR A 1 158 ? -5.491 2.480 13.547 1.00 92.56 158 THR A CA 1
ATOM 1285 C C . THR A 1 158 ? -6.635 3.431 13.887 1.00 92.56 158 THR A C 1
ATOM 1287 O O . THR A 1 158 ? -7.082 4.237 13.067 1.00 92.56 158 THR A O 1
ATOM 1290 N N . VAL A 1 159 ? -7.090 3.371 15.135 1.00 88.62 159 VAL A N 1
ATOM 1291 C CA . VAL A 1 159 ? -8.102 4.301 15.657 1.00 88.62 159 VAL A CA 1
ATOM 1292 C C . VAL A 1 159 ? -7.637 5.758 15.557 1.00 88.62 159 VAL A C 1
ATOM 1294 O O . VAL A 1 159 ? -8.413 6.641 15.197 1.00 88.62 159 VAL A O 1
ATOM 1297 N N . GLU A 1 160 ? -6.353 6.006 15.813 1.00 89.38 160 GLU A N 1
ATOM 1298 C CA . GLU A 1 160 ? -5.753 7.339 15.732 1.00 89.38 160 GLU A CA 1
ATOM 1299 C C . GLU A 1 160 ? -5.821 7.921 14.313 1.00 89.38 160 GLU A C 1
ATOM 1301 O O . GLU A 1 160 ? -6.173 9.089 14.140 1.00 89.38 160 GLU A O 1
ATOM 1306 N N . GLU A 1 161 ? -5.556 7.108 13.286 1.00 90.50 161 GLU A N 1
ATOM 1307 C CA . GLU A 1 161 ? -5.665 7.539 11.888 1.00 90.50 161 GLU A CA 1
ATOM 1308 C C . GLU A 1 161 ? -7.107 7.846 11.491 1.00 90.50 161 GLU A C 1
ATOM 1310 O O . GLU A 1 161 ? -7.360 8.839 10.814 1.00 90.50 161 GLU A O 1
ATOM 1315 N N . ILE A 1 162 ? -8.058 7.018 11.930 1.00 89.44 162 ILE A N 1
ATOM 1316 C CA . ILE A 1 162 ? -9.492 7.227 11.690 1.00 89.44 162 ILE A CA 1
ATOM 1317 C C . ILE A 1 162 ? -9.930 8.581 12.263 1.00 89.44 162 ILE A C 1
ATOM 1319 O O . ILE A 1 162 ? -10.543 9.392 11.565 1.00 89.44 162 ILE A O 1
ATOM 1323 N N . GLN A 1 163 ? -9.554 8.863 13.512 1.00 87.56 163 GLN A N 1
ATOM 1324 C CA . GLN A 1 163 ? -9.833 10.146 14.153 1.00 87.56 163 GLN A CA 1
ATOM 1325 C C . GLN A 1 163 ? -9.118 11.308 13.452 1.00 87.56 163 GLN A C 1
ATOM 1327 O O . GLN A 1 163 ? -9.707 12.375 13.266 1.00 87.56 163 GLN A O 1
ATOM 1332 N N . GLY A 1 164 ? -7.861 11.113 13.044 1.00 87.56 164 GLY A N 1
ATOM 1333 C CA . GLY A 1 164 ? -7.083 12.089 12.281 1.00 87.56 164 GLY A CA 1
ATOM 1334 C C . GLY A 1 164 ? -7.772 12.483 10.976 1.00 87.56 164 GLY A C 1
ATOM 1335 O O . GLY A 1 164 ? -8.050 13.663 10.759 1.00 87.56 164 GLY A O 1
ATOM 1336 N N . HIS A 1 165 ? -8.137 11.498 10.155 1.00 88.25 165 HIS A N 1
ATOM 1337 C CA . HIS A 1 165 ? -8.845 11.721 8.895 1.00 88.25 165 HIS A CA 1
ATOM 1338 C C . HIS A 1 165 ? -10.222 12.360 9.102 1.00 88.25 165 HIS A C 1
ATOM 1340 O O . HIS A 1 165 ? -10.613 13.248 8.342 1.00 88.25 165 HIS A O 1
ATOM 1346 N N . GLY 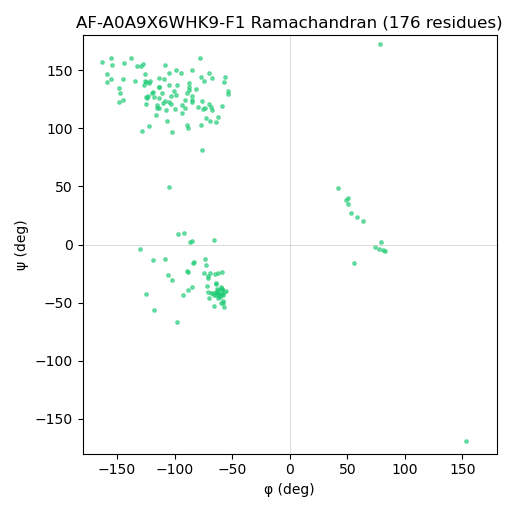A 1 166 ? -10.954 11.963 10.146 1.00 86.19 166 GLY A N 1
ATOM 1347 C CA . GLY A 1 166 ? -12.240 12.571 10.479 1.00 86.19 166 GLY A CA 1
ATOM 1348 C C . GLY A 1 166 ? -12.121 14.059 10.816 1.00 86.19 166 G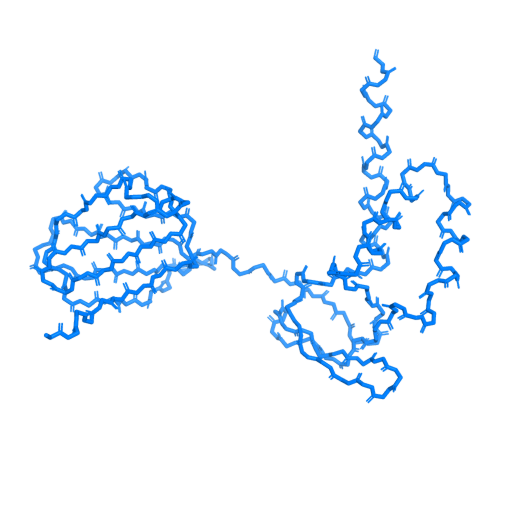LY A C 1
ATOM 1349 O O . GLY A 1 166 ? -12.883 14.876 10.291 1.00 86.19 166 GLY A O 1
ATOM 1350 N N . ARG A 1 167 ? -11.109 14.439 11.611 1.00 86.56 167 ARG A N 1
ATOM 1351 C CA . ARG A 1 167 ? -10.803 15.849 11.912 1.00 86.56 167 ARG A CA 1
ATOM 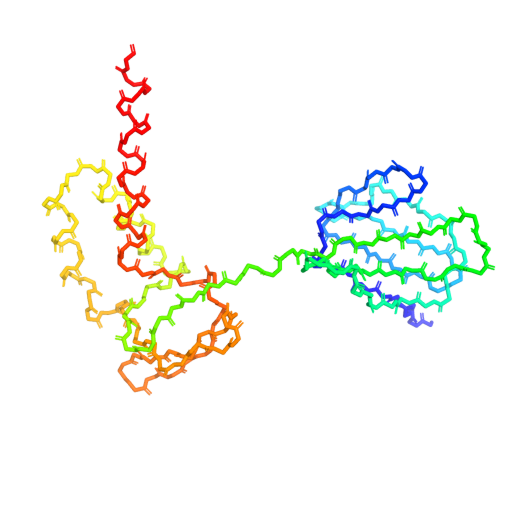1352 C C . ARG A 1 167 ? -10.455 16.640 10.652 1.00 86.56 167 ARG A C 1
ATOM 1354 O O . ARG A 1 167 ? -10.942 17.756 10.482 1.00 86.56 167 ARG A O 1
ATOM 1361 N N . GLU A 1 168 ? -9.651 16.074 9.754 1.00 87.31 168 GLU A N 1
ATOM 1362 C CA . GLU A 1 168 ? -9.324 16.721 8.478 1.00 87.31 168 GLU A CA 1
ATOM 1363 C C . GLU A 1 168 ? -10.562 16.946 7.604 1.00 87.31 168 GLU A C 1
ATOM 1365 O O . GLU A 1 168 ? -10.724 18.025 7.028 1.00 87.31 168 GLU A O 1
ATOM 1370 N N . LEU A 1 169 ? -11.457 15.958 7.521 1.00 86.06 169 LEU A N 1
ATOM 1371 C CA . LEU A 1 169 ? -12.719 16.083 6.791 1.00 86.06 169 LEU A CA 1
ATOM 1372 C C . LEU A 1 169 ? -13.604 17.187 7.375 1.00 86.06 169 LEU A C 1
ATOM 1374 O O . LEU A 1 169 ? -14.148 17.987 6.611 1.00 86.06 169 LEU A O 1
ATOM 1378 N N . ARG A 1 170 ? -13.707 17.273 8.708 1.00 84.00 170 ARG A N 1
ATOM 1379 C CA . ARG A 1 170 ? -14.448 18.342 9.395 1.00 84.00 170 ARG A CA 1
ATOM 1380 C C . ARG A 1 170 ? -13.908 19.723 9.022 1.00 84.00 170 ARG A C 1
ATOM 1382 O O . ARG A 1 170 ? -14.660 20.571 8.549 1.00 84.00 170 ARG A O 1
ATOM 1389 N N . LEU A 1 171 ? -12.589 19.912 9.112 1.00 85.88 171 LEU A N 1
ATOM 1390 C CA . LEU A 1 171 ? -11.929 21.172 8.745 1.00 85.88 171 LEU A CA 1
ATOM 1391 C C . LEU A 1 171 ? -12.159 21.557 7.274 1.00 85.88 171 LEU A C 1
ATOM 1393 O O . LEU A 1 171 ? -12.293 22.739 6.954 1.00 85.88 171 LEU A O 1
ATOM 1397 N N . ARG A 1 172 ? -12.205 20.581 6.358 1.00 85.19 172 ARG A N 1
ATOM 1398 C CA . ARG A 1 172 ? -12.522 20.832 4.940 1.00 85.19 172 ARG A CA 1
ATOM 1399 C C . ARG A 1 172 ? -13.979 21.265 4.748 1.00 85.19 172 ARG A C 1
ATOM 1401 O O . ARG A 1 172 ? -14.220 22.206 3.996 1.00 85.19 172 ARG A O 1
ATOM 1408 N N . LYS A 1 173 ? -14.935 20.632 5.441 1.00 82.12 173 LYS A N 1
ATOM 1409 C CA . LYS A 1 173 ? -16.360 21.022 5.412 1.00 82.12 173 LYS A CA 1
ATOM 1410 C C . LYS A 1 173 ? -16.559 22.455 5.910 1.00 82.12 173 LYS A C 1
ATOM 1412 O O . LYS A 1 173 ? -17.229 23.245 5.256 1.00 82.12 173 LYS A O 1
ATOM 1417 N N . GLU A 1 174 ? -15.918 22.813 7.019 1.00 82.25 174 GLU A N 1
ATOM 1418 C CA . GLU A 1 174 ? -15.991 24.161 7.600 1.00 82.25 174 GLU A CA 1
ATOM 1419 C C . GLU A 1 174 ? -15.402 25.244 6.684 1.00 82.25 174 GLU A C 1
ATOM 1421 O O . GLU A 1 174 ? -15.900 26.369 6.666 1.00 82.25 174 GLU A O 1
ATOM 1426 N N . LYS A 1 175 ? -14.358 24.918 5.909 1.00 81.38 175 LYS A N 1
ATOM 1427 C CA . LYS A 1 175 ? -13.774 25.834 4.915 1.00 81.38 175 LYS A CA 1
ATOM 1428 C C . LYS A 1 175 ? -14.661 26.038 3.689 1.00 81.38 175 LYS A C 1
ATOM 1430 O O . LYS A 1 175 ? -14.670 27.138 3.159 1.00 81.38 175 LYS A O 1
ATOM 1435 N N . ASN A 1 176 ? -15.377 25.006 3.249 1.00 73.19 176 ASN A N 1
ATOM 1436 C CA . ASN A 1 176 ? -16.226 25.064 2.054 1.00 73.19 176 ASN A CA 1
ATOM 1437 C C . ASN A 1 176 ? -17.625 25.650 2.322 1.00 73.19 176 ASN A C 1
ATOM 1439 O O . ASN A 1 176 ? -18.319 26.008 1.377 1.00 73.19 176 ASN A O 1
ATOM 1443 N N . ASN A 1 177 ? -18.038 25.737 3.590 1.00 60.56 177 ASN A N 1
ATOM 1444 C CA . ASN A 1 177 ? -19.296 26.360 4.018 1.00 60.56 177 ASN A CA 1
ATOM 1445 C C . ASN A 1 177 ? -19.147 27.859 4.369 1.00 60.56 177 ASN A C 1
ATOM 1447 O O . ASN A 1 177 ? -20.069 28.442 4.944 1.00 60.56 177 ASN A O 1
ATOM 1451 N N . LYS A 1 178 ? -17.996 28.471 4.064 1.00 49.38 178 LYS A N 1
ATOM 1452 C CA . LYS A 1 178 ? -17.730 29.915 4.169 1.00 49.38 178 LYS A CA 1
ATOM 1453 C C . LYS A 1 178 ? -17.576 30.519 2.782 1.00 49.38 178 LYS A C 1
ATOM 1455 O O . LYS A 1 178 ? -18.015 31.678 2.629 1.00 49.38 178 LYS A O 1
#